Protein AF-Q1K8D7-F1 (afdb_monomer_lite)

Secondary structure (DSSP, 8-state):
--------SS----BTTB----SSTT---------TTHHHHHHHHHHHHHT-HHHHHHHS-PPPPPHHHHHHHHTS-TTSPPPHHHHHHHHTSTTB---TT--S-EEGGG----S----TTT---SPPTTTEEEE----GGGT--HHHHHIIIIIS---EEEE---HHHHHHSPPPP-TT-EEEE---GGGTS-----GGGGSSTTSHHHHHHHHHHHHHHSHHHHHHHHHHHHHHHHTTPPPPPEEEE-SSSSSHHHHHHHHHHHHTT--HHHHHHHHHHHHHHTGGGHHHHHHHHHHHTT-SSTTSTTHHHHH---HHHHHHHHHHHHHHHSSHHHHHHHTS---HHHHHHHHHHHHT-

Radius of gyration: 21.97 Å; chains: 1; bounding box: 77×44×48 Å

Sequence (361 aa):
MISININTKSHVISLLGVTLHSRQPSRIEITGDFPAATCLSTSICLLVDEYNLPNQLTKMALPTLSKADLIALSETDVTQPIPKESIFAALATPPFLYIPGTFNTRDLGLLPLSSSSSSGKGRKVGIRPGLIYRSGGFFPNGGFNDAAKTQLANQLGIKKIFDIRSVREHSHAPDPEIAGVKNYWIAAEATEKEATVNLADFLEGKGERGYVKMYMDVLRGYEEVIGALLRSLLAASEDHQKPEPILFHCTAGRDRTGVVAGLLLSLAGVSEEDVEMDWMLSRIGTELAREQLLGFAMKGAGARSVESPGFENLVSLKRECWRAFVREVKRVYGGWEGYVRGVLGLSEGEVDRIGRVLRGE

Foldseek 3Di:
DDFDWDQDPDDDDDDDPDDDDDPDRTGDDDDDDDDPVVVVLVVLVVLLVVCPVVVVLVPDPQAADDLVLLLVQLQPALVDFRDPSSLSNDCNYPQHDDFQQWFLKGFFQRQPADPDDDPVPNAFATFHGLAEMFTAAGDVSSGHDVSSLCCCCPVSVAAEEEELEAPVQCVVPPHDDRPNHYYDYDHFPLRVPQPQQALVCQQDDLSLSSLLVQLVSLLVRCLPSLLVVLVLLVVCVVVVHQRGHYYYYYNLSARSVLSSQLLLSVLLVGDPVSSLSSNSSSSSRSSSVSVVVLVVLCVSNVNPDCPRRSNSSVSDSDSSSSVSNQVVCCVPQVGSVSSCCVPNVDDPVSSNSSNCSRSVD

pLDDT: mean 81.44, std 23.65, range [26.2, 98.88]

Organism: Neurospora crassa (strain ATCC 24698 / 74-OR23-1A / CBS 708.71 / DSM 1257 / FGSC 987) (NCBI:txid367110)

Structure (mmCIF, N/CA/C/O backbone):
data_AF-Q1K8D7-F1
#
_entry.id   AF-Q1K8D7-F1
#
loop_
_atom_site.group_PDB
_atom_site.id
_atom_site.type_symbol
_atom_site.label_atom_id
_atom_site.label_alt_id
_atom_site.label_comp_id
_atom_site.label_asym_id
_atom_site.label_entity_id
_atom_site.label_seq_id
_atom_site.pdbx_PDB_ins_code
_atom_site.Cartn_x
_atom_site.Cartn_y
_atom_site.Cartn_z
_atom_site.occupancy
_atom_site.B_iso_or_equiv
_atom_site.auth_seq_id
_atom_site.auth_comp_id
_atom_site.auth_asym_id
_atom_site.auth_atom_id
_atom_site.pdbx_PDB_model_num
ATOM 1 N N . MET A 1 1 ? 39.312 -11.168 -9.818 1.00 28.59 1 MET A N 1
ATOM 2 C CA . MET A 1 1 ? 39.992 -9.869 -9.625 1.00 28.59 1 MET A CA 1
ATOM 3 C C . MET A 1 1 ? 38.931 -8.790 -9.793 1.00 28.59 1 MET A C 1
ATOM 5 O O . MET A 1 1 ? 38.444 -8.619 -10.901 1.00 28.59 1 MET A O 1
ATOM 9 N N . ILE A 1 2 ? 38.463 -8.180 -8.704 1.00 26.20 2 ILE A N 1
ATOM 10 C CA . ILE A 1 2 ? 37.458 -7.107 -8.757 1.00 26.20 2 ILE A CA 1
ATOM 11 C C . ILE A 1 2 ? 38.214 -5.804 -8.500 1.00 26.20 2 ILE A C 1
ATOM 13 O O . ILE A 1 2 ? 38.788 -5.635 -7.429 1.00 26.20 2 ILE A O 1
ATOM 17 N N . SER A 1 3 ? 38.265 -4.908 -9.485 1.00 26.88 3 SER A N 1
ATOM 18 C CA . SER A 1 3 ? 38.811 -3.561 -9.299 1.00 26.88 3 SER A CA 1
ATOM 19 C C . SER A 1 3 ? 37.668 -2.611 -8.962 1.00 26.88 3 SER A C 1
ATOM 21 O O . SER A 1 3 ? 36.806 -2.368 -9.802 1.00 26.88 3 SER A O 1
ATOM 23 N N . ILE A 1 4 ? 37.659 -2.078 -7.741 1.00 30.12 4 ILE A N 1
ATOM 24 C CA . ILE A 1 4 ? 36.707 -1.050 -7.303 1.00 30.12 4 ILE A CA 1
ATOM 25 C C . ILE A 1 4 ? 37.467 0.274 -7.222 1.00 30.12 4 ILE A C 1
ATOM 27 O O . ILE A 1 4 ? 38.519 0.354 -6.592 1.00 30.12 4 ILE A O 1
ATOM 31 N N . ASN A 1 5 ? 36.953 1.304 -7.890 1.00 26.77 5 ASN A N 1
ATOM 32 C CA . ASN A 1 5 ? 37.549 2.634 -7.907 1.00 26.77 5 ASN A CA 1
ATOM 33 C C . ASN A 1 5 ? 36.877 3.470 -6.809 1.00 26.77 5 ASN A C 1
ATOM 35 O O . ASN A 1 5 ? 35.704 3.811 -6.936 1.00 26.77 5 ASN A O 1
ATOM 39 N N . ILE A 1 6 ? 37.584 3.749 -5.713 1.00 34.38 6 ILE A N 1
ATOM 40 C CA . ILE A 1 6 ? 37.040 4.500 -4.575 1.00 34.38 6 ILE A CA 1
ATOM 41 C C . ILE A 1 6 ? 37.839 5.795 -4.430 1.00 34.38 6 ILE A C 1
ATOM 43 O O . ILE A 1 6 ? 39.048 5.768 -4.208 1.00 34.38 6 ILE A O 1
ATOM 47 N N . ASN A 1 7 ? 37.163 6.936 -4.558 1.00 28.92 7 ASN A N 1
ATOM 48 C CA . ASN A 1 7 ? 37.744 8.256 -4.336 1.00 28.92 7 ASN A CA 1
ATOM 49 C C . ASN A 1 7 ? 37.410 8.715 -2.910 1.00 28.92 7 ASN A C 1
ATOM 51 O O . ASN A 1 7 ? 36.352 9.291 -2.673 1.00 28.92 7 ASN A O 1
ATOM 55 N N . THR A 1 8 ? 38.283 8.432 -1.945 1.00 36.81 8 THR A N 1
ATOM 56 C CA . THR A 1 8 ? 38.112 8.878 -0.553 1.00 36.81 8 THR A CA 1
ATOM 57 C C . THR A 1 8 ? 39.176 9.898 -0.185 1.00 36.81 8 THR A C 1
ATOM 59 O O . THR A 1 8 ? 40.358 9.564 -0.085 1.00 36.81 8 THR A O 1
ATOM 62 N N . LYS A 1 9 ? 38.755 11.130 0.124 1.00 30.38 9 LYS A N 1
ATOM 63 C CA . LYS A 1 9 ? 39.521 11.998 1.023 1.00 30.38 9 LYS A CA 1
ATOM 64 C C . LYS A 1 9 ? 39.412 11.410 2.434 1.00 30.38 9 LYS A C 1
ATOM 66 O O . LYS A 1 9 ? 38.452 11.671 3.140 1.00 30.38 9 LYS A O 1
ATOM 71 N N . SER A 1 10 ? 40.406 10.592 2.771 1.00 34.34 10 SER A N 1
ATOM 72 C CA . SER A 1 10 ? 40.895 10.289 4.120 1.00 34.34 10 SER A CA 1
ATOM 73 C C . SER A 1 10 ? 39.873 9.816 5.161 1.00 34.34 10 SER A C 1
ATOM 75 O O . SER A 1 10 ? 39.326 10.651 5.857 1.00 34.34 10 SER A O 1
ATOM 77 N N . HIS A 1 11 ? 39.766 8.499 5.383 1.00 32.38 11 HIS A N 1
ATOM 78 C CA . HIS A 1 11 ? 39.726 7.877 6.721 1.00 32.38 11 HIS A CA 1
ATOM 79 C C . HIS A 1 11 ? 40.174 6.404 6.614 1.00 32.38 11 HIS A C 1
ATOM 81 O O . HIS A 1 11 ? 39.825 5.701 5.669 1.00 32.38 11 HIS A O 1
ATOM 87 N N . VAL A 1 12 ? 41.017 5.961 7.552 1.00 29.16 12 VAL A N 1
ATOM 88 C CA . VAL A 1 12 ? 41.569 4.597 7.641 1.00 29.16 12 VAL A CA 1
ATOM 89 C C . VAL A 1 12 ? 40.475 3.643 8.127 1.00 29.16 12 VAL A C 1
ATOM 91 O O . VAL A 1 12 ? 39.873 3.899 9.166 1.00 29.16 12 VAL A O 1
ATOM 94 N N . ILE A 1 13 ? 40.237 2.542 7.410 1.00 30.42 13 ILE A N 1
ATOM 95 C CA . ILE A 1 13 ? 39.278 1.496 7.800 1.00 30.42 13 ILE A CA 1
ATOM 96 C C . ILE A 1 13 ? 40.062 0.269 8.279 1.00 30.42 13 ILE A C 1
ATOM 98 O O . ILE A 1 13 ? 40.891 -0.264 7.544 1.00 30.42 13 ILE A O 1
ATOM 102 N N . SER A 1 14 ? 39.793 -0.179 9.506 1.00 26.64 14 SER A N 1
ATOM 103 C CA . SER A 1 14 ? 40.244 -1.474 10.027 1.00 26.64 14 SER A CA 1
ATOM 104 C C . SER A 1 14 ? 39.118 -2.492 9.842 1.00 26.64 14 SER A C 1
ATOM 106 O O . SER A 1 14 ? 38.033 -2.318 10.393 1.00 26.64 14 SER A O 1
ATOM 108 N N . LEU A 1 15 ? 39.361 -3.535 9.048 1.00 28.94 15 LEU A N 1
ATOM 109 C CA . LEU A 1 15 ? 38.444 -4.652 8.808 1.00 28.94 15 LEU A CA 1
ATOM 110 C C . LEU A 1 15 ? 39.132 -5.941 9.266 1.00 28.94 15 LEU A C 1
ATOM 112 O O . LEU A 1 15 ? 40.222 -6.247 8.791 1.00 28.94 15 LEU A O 1
ATOM 116 N N . LEU A 1 16 ? 38.489 -6.667 10.191 1.00 32.72 16 LEU A N 1
ATOM 117 C CA . LEU A 1 16 ? 38.676 -8.103 10.476 1.00 32.72 16 LEU A CA 1
ATOM 118 C C . LEU A 1 16 ? 40.066 -8.672 10.113 1.00 32.72 16 LEU A C 1
ATOM 120 O O . LEU A 1 16 ? 40.208 -9.489 9.209 1.00 32.72 16 LEU A O 1
ATOM 124 N N . GLY A 1 17 ? 41.102 -8.235 10.835 1.00 30.97 17 GLY A N 1
ATOM 125 C CA . GLY A 1 17 ? 42.427 -8.864 10.808 1.00 30.97 17 GLY A CA 1
ATOM 126 C C . GLY A 1 17 ? 43.308 -8.597 9.581 1.00 30.97 17 GLY A C 1
ATOM 127 O O . GLY A 1 17 ? 44.364 -9.219 9.483 1.00 30.97 17 GLY A O 1
ATOM 128 N N . VAL A 1 18 ? 42.948 -7.681 8.674 1.00 30.14 18 VAL A N 1
ATOM 129 C CA . VAL A 1 18 ? 43.805 -7.315 7.530 1.00 30.14 18 VAL A CA 1
ATOM 130 C C . VAL A 1 18 ? 44.287 -5.869 7.650 1.00 30.14 18 VAL A C 1
ATOM 132 O O . VAL A 1 18 ? 43.512 -4.920 7.551 1.00 30.14 18 VAL A O 1
ATOM 135 N N . THR A 1 19 ? 45.599 -5.694 7.833 1.00 30.97 19 THR A N 1
ATOM 136 C CA . THR A 1 19 ? 46.254 -4.379 7.897 1.00 30.97 19 THR A CA 1
ATOM 137 C C . THR A 1 19 ? 46.652 -3.914 6.495 1.00 30.97 19 THR A C 1
ATOM 139 O O . THR A 1 19 ? 47.648 -4.375 5.935 1.00 30.97 19 THR A O 1
ATOM 142 N N . LEU A 1 20 ? 45.903 -2.971 5.921 1.00 34.72 20 LEU A N 1
ATOM 143 C CA . LEU A 1 20 ? 46.230 -2.366 4.626 1.00 34.72 20 LEU A CA 1
ATOM 144 C C . LEU A 1 20 ? 47.253 -1.231 4.791 1.00 34.72 20 LEU A C 1
ATOM 146 O O . LEU A 1 20 ? 47.026 -0.281 5.537 1.00 34.72 20 LEU A O 1
ATOM 150 N N . HIS A 1 21 ? 48.367 -1.306 4.059 1.00 32.66 21 HIS A N 1
ATOM 151 C CA . HIS A 1 21 ? 49.348 -0.222 3.952 1.00 32.66 21 HIS A CA 1
ATOM 152 C C . HIS A 1 21 ? 49.178 0.486 2.603 1.00 32.66 21 HIS A C 1
ATOM 154 O O . HIS A 1 21 ? 49.408 -0.110 1.553 1.00 32.66 21 HIS A O 1
ATOM 160 N N . SER A 1 22 ? 48.796 1.764 2.620 1.00 35.88 22 SER A N 1
ATOM 161 C CA . SER A 1 22 ? 48.751 2.602 1.415 1.00 35.88 22 SER A CA 1
ATOM 162 C C . SER A 1 22 ? 50.105 3.274 1.180 1.00 35.88 22 SER A C 1
ATOM 164 O O . SER A 1 22 ? 50.676 3.853 2.104 1.00 35.88 22 SER A O 1
ATOM 166 N N . ARG A 1 23 ? 50.619 3.223 -0.059 1.00 34.56 23 ARG A N 1
ATOM 167 C CA . ARG A 1 23 ? 51.776 4.030 -0.489 1.00 34.56 23 ARG A CA 1
ATOM 168 C C . ARG A 1 23 ? 51.433 5.173 -1.448 1.00 34.56 23 ARG A C 1
ATOM 170 O O . ARG A 1 23 ? 52.318 5.989 -1.669 1.00 34.56 23 ARG A O 1
ATOM 177 N N . GLN A 1 24 ? 50.202 5.296 -1.962 1.00 34.50 24 GLN A N 1
ATOM 178 C CA . GLN A 1 24 ? 49.751 6.461 -2.748 1.00 34.50 24 GLN A CA 1
ATOM 179 C C . GLN A 1 24 ? 48.214 6.650 -2.712 1.00 34.50 24 GLN A C 1
ATOM 181 O O . GLN A 1 24 ? 47.490 5.672 -2.526 1.00 34.50 24 GLN A O 1
ATOM 186 N N . PRO A 1 25 ? 47.685 7.880 -2.904 1.00 35.78 25 PRO A N 1
ATOM 187 C CA . PRO A 1 25 ? 46.320 8.254 -2.500 1.00 35.78 25 PRO A CA 1
ATOM 188 C C . PRO A 1 25 ? 45.167 7.809 -3.417 1.00 35.78 25 PRO A C 1
ATOM 190 O O . PRO A 1 25 ? 44.044 8.249 -3.195 1.00 35.78 25 PRO A O 1
ATOM 193 N N . SER A 1 26 ? 45.394 7.004 -4.458 1.00 36.88 26 SER A N 1
ATOM 194 C CA . SER A 1 26 ? 44.386 6.824 -5.522 1.00 36.88 26 SER A CA 1
ATOM 195 C C . SER A 1 26 ? 44.154 5.390 -5.999 1.00 36.88 26 SER A C 1
ATOM 197 O O . SER A 1 26 ? 43.380 5.192 -6.934 1.00 36.88 26 SER A O 1
ATOM 199 N N . ARG A 1 27 ? 44.775 4.370 -5.388 1.00 33.28 27 ARG A N 1
ATOM 200 C CA . ARG A 1 27 ? 44.537 2.976 -5.797 1.00 33.28 27 ARG A CA 1
ATOM 201 C C . ARG A 1 27 ? 44.786 1.991 -4.658 1.00 33.28 27 ARG A C 1
ATOM 203 O O . ARG A 1 27 ? 45.895 1.924 -4.137 1.00 33.28 27 ARG A O 1
ATOM 210 N N . ILE A 1 28 ? 43.764 1.216 -4.296 1.00 38.06 28 ILE A N 1
ATOM 211 C CA . ILE A 1 28 ? 43.881 0.072 -3.383 1.00 38.06 28 ILE A CA 1
ATOM 212 C C . ILE A 1 28 ? 43.496 -1.176 -4.179 1.00 38.06 28 ILE A C 1
ATOM 214 O O . ILE A 1 28 ? 42.371 -1.286 -4.659 1.00 38.06 28 ILE A O 1
ATOM 218 N N . GLU A 1 29 ? 44.438 -2.102 -4.341 1.00 32.59 29 GLU A N 1
ATOM 219 C CA . GLU A 1 29 ? 44.175 -3.426 -4.905 1.00 32.59 29 GLU A CA 1
ATOM 220 C C . GLU A 1 29 ? 43.949 -4.412 -3.758 1.00 32.59 29 GLU A C 1
ATOM 222 O O . GLU A 1 29 ? 44.809 -4.573 -2.892 1.00 32.59 29 GLU A O 1
ATOM 227 N N . ILE A 1 30 ? 42.785 -5.065 -3.739 1.00 36.78 30 ILE A N 1
ATOM 228 C CA . ILE A 1 30 ? 42.469 -6.119 -2.771 1.00 36.78 30 ILE A CA 1
ATOM 229 C C . ILE A 1 30 ? 42.511 -7.452 -3.516 1.00 36.78 30 ILE A C 1
ATOM 231 O O . ILE A 1 30 ? 41.761 -7.667 -4.469 1.00 36.78 30 ILE A O 1
ATOM 235 N N . THR A 1 31 ? 43.402 -8.347 -3.089 1.00 30.20 31 THR A N 1
ATOM 236 C CA . THR A 1 31 ? 43.508 -9.717 -3.606 1.00 30.20 31 THR A CA 1
ATOM 237 C C . THR A 1 31 ? 43.158 -10.703 -2.492 1.00 30.20 31 THR A C 1
ATOM 239 O O . THR A 1 31 ? 43.680 -10.609 -1.385 1.00 30.20 31 THR A O 1
ATOM 242 N N . GLY A 1 32 ? 42.223 -11.613 -2.770 1.00 33.75 32 GLY A N 1
ATOM 243 C CA . GLY A 1 32 ? 41.761 -12.649 -1.845 1.00 33.75 32 GLY A CA 1
ATOM 244 C C . GLY A 1 32 ? 40.544 -13.392 -2.403 1.00 33.75 32 GLY A C 1
ATOM 245 O O . GLY A 1 32 ? 39.749 -12.802 -3.138 1.00 33.75 32 GLY A O 1
ATOM 246 N N . ASP A 1 33 ? 40.420 -14.681 -2.082 1.00 29.27 33 ASP A N 1
ATOM 247 C CA . ASP A 1 33 ? 39.252 -15.495 -2.429 1.00 29.27 33 ASP A CA 1
ATOM 248 C C . ASP A 1 33 ? 38.089 -15.157 -1.488 1.00 29.27 33 ASP A C 1
ATOM 250 O O . ASP A 1 33 ? 38.159 -15.386 -0.280 1.00 29.27 33 ASP A O 1
ATOM 254 N N . PHE A 1 34 ? 37.008 -14.601 -2.041 1.00 39.62 34 PHE A N 1
ATOM 255 C CA . PHE A 1 34 ? 35.797 -14.258 -1.294 1.00 39.62 34 PHE A CA 1
ATOM 256 C C . PHE A 1 34 ? 34.659 -15.231 -1.641 1.00 39.62 34 PHE A C 1
ATOM 258 O O . PHE A 1 34 ? 34.349 -15.404 -2.822 1.00 39.62 34 PHE A O 1
ATOM 265 N N . PRO A 1 35 ? 33.968 -15.821 -0.649 1.00 31.39 35 PRO A N 1
ATOM 266 C CA . PRO A 1 35 ? 32.684 -16.474 -0.880 1.00 31.39 35 PRO A CA 1
ATOM 267 C C . PRO A 1 35 ? 31.675 -15.457 -1.439 1.00 31.39 35 PRO A C 1
ATOM 269 O O . PRO A 1 35 ? 31.553 -14.348 -0.922 1.00 31.39 35 PRO A O 1
ATOM 272 N N . ALA A 1 36 ? 30.911 -15.824 -2.471 1.00 32.81 36 ALA A N 1
ATOM 273 C CA . ALA A 1 36 ? 29.983 -14.921 -3.172 1.00 32.81 36 ALA A CA 1
ATOM 274 C C . ALA A 1 36 ? 28.919 -14.245 -2.270 1.00 32.81 36 ALA A C 1
ATOM 276 O O . ALA A 1 36 ? 28.347 -13.225 -2.649 1.00 32.81 36 ALA A O 1
ATOM 277 N N . ALA A 1 37 ? 28.674 -14.774 -1.066 1.00 27.78 37 ALA A N 1
ATOM 278 C CA . ALA A 1 37 ? 27.721 -14.230 -0.099 1.00 27.78 37 ALA A CA 1
ATOM 279 C C . ALA A 1 37 ? 28.218 -12.963 0.630 1.00 27.78 37 ALA A C 1
ATOM 281 O O . ALA A 1 37 ? 27.404 -12.148 1.057 1.00 27.78 37 ALA A O 1
ATOM 282 N N . THR A 1 38 ? 29.532 -12.755 0.750 1.00 29.27 38 THR A N 1
ATOM 283 C CA . THR A 1 38 ? 30.105 -11.644 1.535 1.00 29.27 38 THR A CA 1
ATOM 284 C C . THR A 1 38 ? 30.224 -10.341 0.744 1.00 29.27 38 THR A C 1
ATOM 286 O O . THR A 1 38 ? 30.362 -9.273 1.331 1.00 29.27 38 THR A O 1
ATOM 289 N N . CYS A 1 39 ? 30.147 -10.389 -0.590 1.00 28.75 39 CYS A N 1
ATOM 290 C CA . CYS A 1 39 ? 30.296 -9.192 -1.425 1.00 28.75 39 CYS A CA 1
ATOM 291 C C . CYS A 1 39 ? 29.029 -8.312 -1.447 1.00 28.75 39 CYS A C 1
ATOM 293 O O . CYS A 1 39 ? 29.126 -7.112 -1.684 1.00 28.75 39 CYS A O 1
ATOM 295 N N . LEU A 1 40 ? 27.853 -8.882 -1.151 1.00 29.52 40 LEU A N 1
ATOM 296 C CA . LEU A 1 40 ? 26.581 -8.150 -1.070 1.00 29.52 40 LEU A CA 1
ATOM 297 C C . LEU A 1 40 ? 26.382 -7.431 0.273 1.00 29.52 40 LEU A C 1
ATOM 299 O O . LEU A 1 40 ? 25.759 -6.375 0.298 1.00 29.52 40 LEU A O 1
ATOM 303 N N . SER A 1 41 ? 26.922 -7.949 1.384 1.00 29.34 41 SER A N 1
ATOM 304 C CA . SER A 1 41 ? 26.765 -7.313 2.703 1.00 29.34 41 SER A CA 1
ATOM 305 C C . SER A 1 41 ? 27.574 -6.022 2.844 1.00 29.34 41 SER A C 1
ATOM 307 O O . SER A 1 41 ? 27.152 -5.097 3.532 1.00 29.34 41 SER A O 1
ATOM 309 N N . THR A 1 42 ? 28.724 -5.925 2.177 1.00 28.22 42 THR A N 1
ATOM 310 C CA . THR A 1 42 ? 29.648 -4.790 2.342 1.00 28.22 42 THR A CA 1
ATOM 311 C C . THR A 1 42 ? 29.180 -3.541 1.589 1.00 28.22 42 THR A C 1
ATOM 313 O O . THR A 1 42 ? 29.356 -2.429 2.082 1.00 28.22 42 THR A O 1
ATOM 316 N N . SER A 1 43 ? 28.498 -3.702 0.448 1.00 30.23 43 SER A N 1
ATOM 317 C CA . SER A 1 43 ? 27.828 -2.591 -0.250 1.00 30.23 43 SER A CA 1
ATOM 318 C C . SER A 1 43 ? 26.639 -2.034 0.541 1.00 30.23 43 SER A C 1
ATOM 320 O O . SER A 1 43 ? 26.309 -0.859 0.410 1.00 30.23 43 SER A O 1
ATOM 322 N N . ILE A 1 44 ? 26.026 -2.853 1.402 1.00 33.31 44 ILE A N 1
ATOM 323 C CA . ILE A 1 44 ? 24.903 -2.446 2.248 1.00 33.31 44 ILE A CA 1
ATOM 324 C C . ILE A 1 44 ? 25.371 -1.569 3.417 1.00 33.31 44 ILE A C 1
ATOM 326 O O . ILE A 1 44 ? 24.741 -0.552 3.692 1.00 33.31 44 ILE A O 1
ATOM 330 N N . CYS A 1 45 ? 26.504 -1.883 4.056 1.00 30.72 45 CYS A N 1
ATOM 331 C CA . CYS A 1 45 ? 27.050 -1.027 5.118 1.00 30.72 45 CYS A CA 1
ATOM 332 C C . CYS A 1 45 ? 27.373 0.394 4.626 1.00 30.72 45 CYS A C 1
ATOM 334 O O . CYS A 1 45 ? 27.133 1.353 5.353 1.00 30.72 45 CYS A O 1
ATOM 336 N N . LEU A 1 46 ? 27.838 0.549 3.382 1.00 30.55 46 LEU A N 1
ATOM 337 C CA . LEU A 1 46 ? 28.142 1.867 2.813 1.00 30.55 46 LEU A CA 1
ATOM 338 C C . LEU A 1 46 ? 26.883 2.680 2.474 1.00 30.55 46 LEU A C 1
ATOM 340 O O . LEU A 1 46 ? 26.899 3.899 2.620 1.00 30.55 46 LEU A O 1
ATOM 344 N N . LEU A 1 47 ? 25.780 2.028 2.090 1.00 37.56 47 LEU A N 1
ATOM 345 C CA . LEU A 1 47 ? 24.497 2.706 1.877 1.00 37.56 47 LEU A CA 1
ATOM 346 C C . LEU A 1 47 ? 23.846 3.123 3.205 1.00 37.56 47 LEU A C 1
ATOM 348 O O . LEU A 1 47 ? 23.238 4.179 3.272 1.00 37.56 47 LEU A O 1
ATOM 352 N N . VAL A 1 48 ? 23.990 2.368 4.294 1.00 40.84 48 VAL A N 1
ATOM 353 C CA . VAL A 1 48 ? 23.412 2.785 5.587 1.00 40.84 48 VAL A CA 1
ATOM 354 C C . VAL A 1 48 ? 24.210 3.938 6.226 1.00 40.84 48 VAL A C 1
ATOM 356 O O . VAL A 1 48 ? 23.606 4.812 6.847 1.00 40.84 48 VAL A O 1
ATOM 359 N N . ASP A 1 49 ? 25.528 4.021 5.997 1.00 39.50 49 ASP A N 1
ATOM 360 C CA . ASP A 1 49 ? 26.347 5.166 6.438 1.00 39.50 49 ASP A CA 1
ATOM 361 C C . ASP A 1 49 ? 26.193 6.415 5.541 1.00 39.50 49 ASP A C 1
ATOM 363 O O . ASP A 1 49 ? 26.172 7.536 6.058 1.00 39.50 49 ASP A O 1
ATOM 367 N N . GLU A 1 50 ? 26.014 6.269 4.216 1.00 43.53 50 GLU A N 1
ATOM 368 C CA . GLU A 1 50 ? 25.657 7.404 3.338 1.00 43.53 50 GLU A CA 1
ATOM 369 C C . GLU A 1 50 ? 24.254 7.956 3.645 1.00 43.53 50 GLU A C 1
ATOM 371 O O . GLU A 1 50 ? 24.014 9.159 3.516 1.00 43.53 50 GLU A O 1
ATOM 376 N N . TYR A 1 51 ? 23.330 7.100 4.087 1.00 48.06 51 TYR A N 1
ATOM 377 C CA . TYR A 1 51 ? 21.963 7.460 4.457 1.00 48.06 51 TYR A CA 1
ATOM 378 C C . TYR A 1 51 ? 21.822 7.585 5.977 1.00 48.06 51 TYR A C 1
ATOM 380 O O . TYR A 1 51 ? 20.918 7.012 6.589 1.00 48.06 51 TYR A O 1
ATOM 388 N N . ASN A 1 52 ? 22.660 8.427 6.590 1.00 47.50 52 ASN A N 1
ATOM 389 C CA . ASN A 1 52 ? 22.482 8.937 7.955 1.00 47.50 52 ASN A CA 1
ATOM 390 C C . ASN A 1 52 ? 21.266 9.893 8.031 1.00 47.50 52 ASN A C 1
ATOM 392 O O . ASN A 1 52 ? 21.343 11.041 8.478 1.00 47.50 52 ASN A O 1
ATOM 396 N N . LEU A 1 53 ? 20.126 9.419 7.528 1.00 50.09 53 LEU A N 1
ATOM 397 C CA . LEU A 1 53 ? 18.881 10.132 7.328 1.00 50.09 53 LEU A CA 1
ATOM 398 C C . LEU A 1 53 ? 18.305 10.710 8.622 1.00 50.09 53 LEU A C 1
ATOM 400 O O . LEU A 1 53 ? 17.830 11.840 8.566 1.00 50.09 53 LEU A O 1
ATOM 404 N N . PRO A 1 54 ? 18.410 10.052 9.799 1.00 45.97 54 PRO A N 1
ATOM 405 C CA . PRO A 1 54 ? 18.005 10.678 11.053 1.00 45.97 54 PRO A CA 1
ATOM 406 C C . PRO A 1 54 ? 18.764 11.983 11.330 1.00 45.97 54 PRO A C 1
ATOM 408 O O . PRO A 1 54 ? 18.151 12.950 11.772 1.00 45.97 54 PRO A O 1
ATOM 411 N N . ASN A 1 55 ? 20.069 12.046 11.026 1.00 40.59 55 ASN A N 1
ATOM 412 C CA . ASN A 1 55 ? 20.888 13.253 11.192 1.00 40.59 55 ASN A CA 1
ATOM 413 C C . ASN A 1 55 ? 20.675 14.283 10.070 1.00 40.59 55 ASN A C 1
ATOM 415 O O . ASN A 1 55 ? 20.793 15.476 10.326 1.00 40.59 55 ASN A O 1
ATOM 419 N N . GLN A 1 56 ? 20.380 13.853 8.840 1.00 44.91 56 GLN A N 1
ATOM 420 C CA . GLN A 1 56 ? 20.110 14.753 7.707 1.00 44.91 56 GLN A CA 1
ATOM 421 C C . GLN A 1 56 ? 18.716 15.399 7.819 1.00 44.91 56 GLN A C 1
ATOM 423 O O . GLN A 1 56 ? 18.601 16.613 7.679 1.00 44.91 56 GLN A O 1
ATOM 428 N N . LEU A 1 57 ? 17.683 14.624 8.179 1.00 46.97 57 LEU A N 1
ATOM 429 C CA . LEU A 1 57 ? 16.310 15.105 8.406 1.00 46.97 57 LEU A CA 1
ATOM 430 C C . LEU A 1 57 ? 16.209 16.070 9.597 1.00 46.97 57 LEU A C 1
ATOM 432 O O . LEU A 1 57 ? 15.349 16.941 9.597 1.00 46.97 57 LEU A O 1
ATOM 436 N N . THR A 1 58 ? 17.072 15.936 10.611 1.00 43.31 58 THR A N 1
ATOM 437 C CA . THR A 1 58 ? 17.101 16.865 11.759 1.00 43.31 58 THR A CA 1
ATOM 438 C C . THR A 1 58 ? 17.997 18.085 11.544 1.00 43.31 58 THR A C 1
ATOM 440 O O . THR A 1 58 ? 17.769 19.107 12.187 1.00 43.31 58 THR A O 1
ATOM 443 N N . LYS A 1 59 ? 19.008 18.017 10.663 1.00 40.16 59 LYS A N 1
ATOM 444 C CA . LYS A 1 59 ? 19.937 19.138 10.404 1.00 40.16 59 LYS A CA 1
ATOM 445 C C . LYS A 1 59 ? 19.549 20.012 9.216 1.00 40.16 59 LYS A C 1
ATOM 447 O O . LYS A 1 59 ? 19.933 21.178 9.187 1.00 40.16 59 LYS A O 1
ATOM 452 N N . MET A 1 60 ? 18.812 19.481 8.246 1.00 48.69 60 MET A N 1
ATOM 453 C CA . MET A 1 60 ? 18.302 20.253 7.120 1.00 48.69 60 MET A CA 1
ATOM 454 C C . MET A 1 60 ? 16.846 20.612 7.405 1.00 48.69 60 MET A C 1
ATOM 456 O O . MET A 1 60 ? 16.012 19.727 7.568 1.00 48.69 60 MET A O 1
ATOM 460 N N . ALA A 1 61 ? 16.525 21.906 7.442 1.00 57.25 61 ALA A N 1
ATOM 461 C CA . ALA A 1 61 ? 15.148 22.376 7.323 1.00 57.25 61 ALA A CA 1
ATOM 462 C C . ALA A 1 61 ? 14.658 22.061 5.898 1.00 57.25 61 ALA A C 1
ATOM 464 O O . ALA A 1 61 ? 14.640 22.930 5.028 1.00 57.25 61 ALA A O 1
ATOM 465 N N . LEU A 1 62 ? 14.385 20.783 5.626 1.00 67.25 62 LEU A N 1
ATOM 466 C CA . LEU A 1 62 ? 13.904 20.340 4.328 1.00 67.25 62 LEU A CA 1
ATOM 467 C C . LEU A 1 62 ? 12.501 20.916 4.123 1.00 67.25 62 LEU A C 1
ATOM 469 O O . LEU A 1 62 ? 11.673 20.835 5.035 1.00 67.25 62 LEU A O 1
ATOM 473 N N . PRO A 1 63 ? 12.231 21.526 2.960 1.00 76.25 63 PRO A N 1
ATOM 474 C CA . PRO A 1 63 ? 10.917 22.074 2.685 1.00 76.25 63 PRO A CA 1
ATOM 475 C C . PRO A 1 63 ? 9.891 20.940 2.660 1.00 76.25 63 PRO A C 1
ATOM 477 O O . PRO A 1 63 ? 10.134 19.883 2.074 1.00 76.25 63 PRO A O 1
ATOM 480 N N . THR A 1 64 ? 8.733 21.170 3.275 1.00 82.00 64 THR A N 1
ATOM 481 C CA . THR A 1 64 ? 7.572 20.309 3.066 1.00 82.00 64 THR A CA 1
ATOM 482 C C . THR A 1 64 ? 7.053 20.519 1.647 1.00 82.00 64 THR A C 1
ATOM 484 O O . THR A 1 64 ? 6.943 21.650 1.172 1.00 82.00 64 THR A O 1
ATOM 487 N N . LEU A 1 65 ? 6.752 19.426 0.952 1.00 91.31 65 LEU A N 1
ATOM 488 C CA . LEU A 1 65 ? 6.239 19.471 -0.413 1.00 91.31 65 LEU A CA 1
ATOM 489 C C . LEU A 1 65 ? 4.729 19.726 -0.416 1.00 91.31 65 LEU A C 1
ATOM 491 O O . LEU A 1 65 ? 3.994 19.238 0.445 1.00 91.31 65 LEU A O 1
ATOM 495 N N . SER A 1 66 ? 4.240 20.481 -1.400 1.00 93.38 66 SER A N 1
ATOM 496 C CA . SER A 1 66 ? 2.798 20.596 -1.619 1.00 93.38 66 SER A CA 1
ATOM 497 C C . SER A 1 66 ? 2.231 19.309 -2.237 1.00 93.38 66 SER A C 1
ATOM 499 O O . SER A 1 66 ? 2.963 18.477 -2.778 1.00 93.38 66 SER A O 1
ATOM 501 N N . LYS A 1 67 ? 0.898 19.157 -2.231 1.00 93.44 67 LYS A N 1
ATOM 502 C CA . LYS A 1 67 ? 0.214 18.082 -2.976 1.00 93.44 67 LYS A CA 1
ATOM 503 C C . LYS A 1 67 ? 0.639 18.056 -4.450 1.00 93.44 67 LYS A C 1
ATOM 505 O O . LYS A 1 67 ? 0.876 16.984 -4.998 1.00 93.44 67 LYS A O 1
ATOM 510 N N . ALA A 1 68 ? 0.732 19.229 -5.080 1.00 94.81 68 ALA A N 1
ATOM 511 C CA . ALA A 1 68 ? 1.110 19.353 -6.484 1.00 94.81 68 ALA A CA 1
ATOM 512 C C . ALA A 1 68 ? 2.560 18.908 -6.721 1.00 94.81 68 ALA A C 1
ATOM 514 O O . ALA A 1 68 ? 2.820 18.191 -7.684 1.00 94.81 68 ALA A O 1
ATOM 515 N N . ASP A 1 69 ? 3.475 19.250 -5.810 1.00 95.81 69 ASP A N 1
ATOM 516 C CA . ASP A 1 69 ? 4.878 18.830 -5.896 1.00 95.81 69 ASP A CA 1
ATOM 517 C C . ASP A 1 69 ? 5.023 17.314 -5.726 1.00 95.81 69 ASP A C 1
ATOM 519 O O . ASP A 1 69 ? 5.764 16.678 -6.471 1.00 95.81 69 ASP A O 1
ATOM 523 N N . LEU A 1 70 ? 4.279 16.710 -4.789 1.00 95.75 70 LEU A N 1
ATOM 524 C CA . LEU A 1 70 ? 4.241 15.253 -4.624 1.00 95.75 70 LEU A CA 1
ATOM 525 C C . LEU A 1 70 ? 3.704 14.554 -5.879 1.00 95.75 70 LEU A C 1
ATOM 527 O O . LEU A 1 70 ? 4.260 13.540 -6.301 1.00 95.75 70 LEU A O 1
ATOM 531 N N . ILE A 1 71 ? 2.650 15.099 -6.493 1.00 95.50 71 ILE A N 1
ATOM 532 C CA . ILE A 1 71 ? 2.102 14.579 -7.750 1.00 95.50 71 ILE A CA 1
ATOM 533 C C . ILE A 1 71 ? 3.153 14.658 -8.860 1.00 95.50 71 ILE A C 1
ATOM 535 O O . ILE A 1 71 ? 3.461 13.628 -9.458 1.00 95.50 71 ILE A O 1
ATOM 539 N N . ALA A 1 72 ? 3.746 15.831 -9.084 1.00 96.50 72 ALA A N 1
ATOM 540 C CA . ALA A 1 72 ? 4.754 16.028 -10.121 1.00 96.50 72 ALA A CA 1
ATOM 541 C C . ALA A 1 72 ? 5.961 15.097 -9.924 1.00 96.50 72 ALA A C 1
ATOM 543 O O . ALA A 1 72 ? 6.423 14.457 -10.866 1.00 96.50 72 ALA A O 1
ATOM 544 N N . LEU A 1 73 ? 6.431 14.948 -8.682 1.00 96.56 73 LEU A N 1
ATOM 545 C CA . LEU A 1 73 ? 7.537 14.053 -8.360 1.00 96.56 73 LEU A CA 1
ATOM 546 C C . LEU A 1 73 ? 7.183 12.581 -8.618 1.00 96.56 73 LEU A C 1
ATOM 548 O O . LEU A 1 73 ? 8.013 11.827 -9.129 1.00 96.56 73 LEU A O 1
ATOM 552 N N . SER A 1 74 ? 5.947 12.173 -8.311 1.00 96.56 74 SER A N 1
ATOM 553 C CA . SER A 1 74 ? 5.454 10.811 -8.559 1.00 96.56 74 SER A CA 1
ATOM 554 C C . SER A 1 74 ? 5.300 10.458 -10.042 1.00 96.56 74 SER A C 1
ATOM 556 O O . SER A 1 74 ? 5.199 9.281 -10.376 1.00 96.56 74 SER A O 1
ATOM 558 N N . GLU A 1 75 ? 5.313 11.454 -10.926 1.00 95.69 75 GLU A N 1
ATOM 559 C CA . GLU A 1 75 ? 5.238 11.284 -12.381 1.00 95.69 75 GLU A CA 1
ATOM 560 C C . GLU A 1 75 ? 6.624 11.201 -13.039 1.00 95.69 75 GLU A C 1
ATOM 562 O O . GLU A 1 75 ? 6.721 11.023 -14.252 1.00 95.69 75 GLU A O 1
ATOM 567 N N . THR A 1 76 ? 7.702 11.268 -12.245 1.00 95.88 76 THR A N 1
ATOM 568 C CA . THR A 1 76 ? 9.064 11.033 -12.736 1.00 95.88 76 THR A CA 1
ATOM 569 C C . THR A 1 76 ? 9.162 9.653 -13.373 1.00 95.88 76 THR A C 1
ATOM 571 O O . THR A 1 76 ? 8.855 8.636 -12.737 1.00 95.88 76 THR A O 1
ATOM 574 N N . ASP A 1 77 ? 9.648 9.625 -14.613 1.00 92.88 77 ASP A N 1
ATOM 575 C CA . ASP A 1 77 ? 9.816 8.396 -15.375 1.00 92.88 77 ASP A CA 1
ATOM 576 C C . ASP A 1 77 ? 10.607 7.351 -14.575 1.00 92.88 77 ASP A C 1
ATOM 578 O O . ASP A 1 77 ? 11.554 7.660 -13.840 1.00 92.88 77 ASP A O 1
ATOM 582 N N . VAL A 1 78 ? 10.195 6.088 -14.670 1.00 90.44 78 VAL A N 1
ATOM 583 C CA . VAL A 1 78 ? 10.843 5.022 -13.915 1.00 90.44 78 VAL A CA 1
ATOM 584 C C . VAL A 1 78 ? 12.271 4.791 -14.380 1.00 90.44 78 VAL A C 1
ATOM 586 O O . VAL A 1 78 ? 13.042 4.300 -13.575 1.00 90.44 78 VAL A O 1
ATOM 589 N N . THR A 1 79 ? 12.675 5.135 -15.604 1.00 89.50 79 THR A N 1
ATOM 590 C CA . THR A 1 79 ? 14.061 4.979 -16.068 1.00 89.50 79 THR A CA 1
ATOM 591 C C . THR A 1 79 ? 14.992 6.029 -15.467 1.00 89.50 79 THR A C 1
ATOM 593 O O . THR A 1 79 ? 16.203 5.818 -15.445 1.00 89.50 79 THR A O 1
ATOM 596 N N . GLN A 1 80 ? 14.448 7.132 -14.948 1.00 92.50 80 GLN A N 1
ATOM 597 C CA . GLN A 1 80 ? 15.214 8.219 -14.347 1.00 92.50 80 GLN A CA 1
ATOM 598 C C . GLN A 1 80 ? 15.174 8.121 -12.818 1.00 92.50 80 GLN A C 1
ATOM 600 O O . GLN A 1 80 ? 14.087 8.100 -12.239 1.00 92.50 80 GLN A O 1
ATOM 605 N N . PRO A 1 81 ? 16.329 8.063 -12.132 1.00 93.38 81 PRO A N 1
ATOM 606 C CA . PRO A 1 81 ? 16.362 8.185 -10.683 1.00 93.38 81 PRO A CA 1
ATOM 607 C C . PRO A 1 81 ? 15.798 9.537 -10.230 1.00 93.38 81 PRO A C 1
ATOM 609 O O . PRO A 1 81 ? 16.132 10.575 -10.803 1.00 93.38 81 PRO A O 1
ATOM 612 N N . ILE A 1 82 ? 14.983 9.543 -9.178 1.00 94.38 82 ILE A N 1
ATOM 613 C CA . ILE A 1 82 ? 14.567 10.785 -8.523 1.00 94.38 82 ILE A CA 1
ATOM 614 C C . ILE A 1 82 ? 15.772 11.346 -7.743 1.00 94.38 82 ILE A C 1
ATOM 616 O O . ILE A 1 82 ? 16.430 10.585 -7.026 1.00 94.38 82 ILE A O 1
ATOM 620 N N . PRO A 1 83 ? 16.077 12.656 -7.835 1.00 92.38 83 PRO A N 1
ATOM 621 C CA . PRO A 1 83 ? 17.147 13.269 -7.048 1.00 92.38 83 PRO A CA 1
ATOM 622 C C . PRO A 1 83 ? 16.982 13.026 -5.540 1.00 92.38 83 PRO A C 1
ATOM 624 O O . PRO A 1 83 ? 15.872 13.108 -5.005 1.00 92.38 83 PRO A O 1
ATOM 627 N N . LYS A 1 84 ? 18.093 12.752 -4.839 1.00 87.12 84 LYS A N 1
ATOM 628 C CA . LYS A 1 84 ? 18.091 12.379 -3.410 1.00 87.12 84 LYS A CA 1
ATOM 629 C C . LYS A 1 84 ? 17.414 13.447 -2.543 1.00 87.12 84 LYS A C 1
ATOM 631 O O . LYS A 1 84 ? 16.629 13.115 -1.659 1.00 87.12 84 LYS A O 1
ATOM 636 N N . GLU A 1 85 ? 17.663 14.720 -2.827 1.00 88.38 85 GLU A N 1
ATOM 637 C CA . GLU A 1 85 ? 17.104 15.859 -2.094 1.00 88.38 85 GLU A CA 1
ATOM 638 C C . GLU A 1 85 ? 15.575 15.904 -2.211 1.00 88.38 85 GLU A C 1
ATOM 640 O O . GLU A 1 85 ? 14.880 16.135 -1.221 1.00 88.38 85 GLU A O 1
ATOM 645 N N . SER A 1 86 ? 15.043 15.617 -3.404 1.00 92.25 86 SER A N 1
ATOM 646 C CA . SER A 1 86 ? 13.601 15.550 -3.652 1.00 92.25 86 SER A CA 1
ATOM 647 C C . SER A 1 86 ? 12.958 14.365 -2.934 1.00 92.25 86 SER A C 1
ATOM 649 O O . SER A 1 86 ? 11.875 14.514 -2.370 1.00 92.25 86 SER A O 1
ATOM 651 N N . ILE A 1 87 ? 13.631 13.207 -2.894 1.00 90.31 87 ILE A N 1
ATOM 652 C CA . ILE A 1 87 ? 13.172 12.048 -2.112 1.00 90.31 87 ILE A CA 1
ATOM 653 C C . ILE A 1 87 ? 13.107 12.417 -0.629 1.00 90.31 87 ILE A C 1
ATOM 655 O O . ILE A 1 87 ? 12.098 12.161 0.017 1.00 90.31 87 ILE A O 1
ATOM 659 N N . PHE A 1 88 ? 14.149 13.038 -0.075 1.00 88.88 88 PHE A N 1
ATOM 660 C CA . PHE A 1 88 ? 14.183 13.376 1.349 1.00 88.88 88 PHE A CA 1
ATOM 661 C C . PHE A 1 88 ? 13.130 14.418 1.730 1.00 88.88 88 PHE A C 1
ATOM 663 O O . PHE A 1 88 ? 12.463 14.245 2.749 1.00 88.88 88 PHE A O 1
ATOM 670 N N . ALA A 1 89 ? 12.913 15.437 0.894 1.00 90.31 89 ALA A N 1
ATOM 671 C CA . ALA A 1 89 ? 11.816 16.385 1.080 1.00 90.31 89 ALA A CA 1
ATOM 672 C C . ALA A 1 89 ? 10.446 15.681 1.048 1.00 90.31 89 ALA A C 1
ATOM 674 O O . ALA A 1 89 ? 9.604 15.913 1.917 1.00 90.31 89 ALA A O 1
ATOM 675 N N . ALA A 1 90 ? 10.234 14.757 0.104 1.00 92.12 90 ALA A N 1
ATOM 676 C CA . ALA A 1 90 ? 8.996 13.986 0.018 1.00 92.12 90 ALA A CA 1
ATOM 677 C C . ALA A 1 90 ? 8.782 13.079 1.238 1.00 92.12 90 ALA A C 1
ATOM 679 O O . ALA A 1 90 ? 7.690 13.059 1.793 1.00 92.12 90 ALA A O 1
ATOM 680 N N . LEU A 1 91 ? 9.816 12.370 1.699 1.00 89.12 91 LEU A N 1
ATOM 681 C CA . LEU A 1 91 ? 9.731 11.476 2.860 1.00 89.12 91 LEU A CA 1
ATOM 682 C C . LEU A 1 91 ? 9.558 12.216 4.194 1.00 89.12 91 LEU A C 1
ATOM 684 O O . LEU A 1 91 ? 9.079 11.621 5.158 1.00 89.12 91 LEU A O 1
ATOM 688 N N . ALA A 1 92 ? 9.926 13.498 4.248 1.00 88.69 92 ALA A N 1
ATOM 689 C CA . ALA A 1 92 ? 9.643 14.395 5.366 1.00 88.69 92 ALA A CA 1
ATOM 690 C C . ALA A 1 92 ? 8.232 15.016 5.305 1.00 88.69 92 ALA A C 1
ATOM 692 O O . ALA A 1 92 ? 7.829 15.726 6.226 1.00 88.69 92 ALA A O 1
ATOM 693 N N . THR A 1 93 ? 7.482 14.771 4.226 1.00 91.00 93 THR A N 1
ATOM 694 C CA . THR A 1 93 ? 6.166 15.363 3.977 1.00 91.00 93 THR A CA 1
ATOM 695 C C . THR A 1 93 ? 5.066 14.307 4.140 1.00 91.00 93 THR A C 1
ATOM 697 O O . THR A 1 93 ? 5.139 13.246 3.514 1.00 91.00 93 THR A O 1
ATOM 700 N N . PRO A 1 94 ? 3.998 14.575 4.918 1.00 93.81 94 PRO A N 1
ATOM 701 C CA . PRO A 1 94 ? 2.820 13.713 4.931 1.00 93.81 94 PRO A CA 1
ATOM 702 C C . PRO A 1 94 ? 2.286 13.470 3.508 1.00 93.81 94 PRO A C 1
ATOM 704 O O . PRO A 1 94 ? 2.270 14.390 2.690 1.00 93.81 94 PRO A O 1
ATOM 707 N N . PRO A 1 95 ? 1.855 12.246 3.169 1.00 96.56 95 PRO A N 1
ATOM 708 C CA . PRO A 1 95 ? 1.551 11.118 4.056 1.00 96.56 95 PRO A CA 1
ATOM 709 C C . PRO A 1 95 ? 2.756 10.234 4.422 1.00 96.56 95 PRO A C 1
ATOM 711 O O . PRO A 1 95 ? 2.568 9.231 5.114 1.00 96.56 95 PRO A O 1
ATOM 714 N N . PHE A 1 96 ? 3.959 10.523 3.913 1.00 96.69 96 PHE A N 1
ATOM 715 C CA . PHE A 1 96 ? 5.122 9.668 4.137 1.00 96.69 96 PHE A CA 1
ATOM 716 C C . PHE A 1 96 ? 5.592 9.708 5.584 1.00 96.69 96 PHE A C 1
ATOM 718 O O . PHE A 1 96 ? 5.524 10.731 6.263 1.00 96.69 96 PHE A O 1
ATOM 725 N N . LEU A 1 97 ? 6.082 8.557 6.036 1.00 92.75 97 LEU A N 1
ATOM 726 C CA . LEU A 1 97 ? 6.705 8.384 7.335 1.00 92.75 97 LEU A CA 1
ATOM 727 C C . LEU A 1 97 ? 8.081 7.768 7.133 1.00 92.75 97 LEU A C 1
ATOM 729 O O . LEU A 1 97 ? 8.219 6.730 6.485 1.00 92.75 97 LEU A O 1
ATOM 733 N N . TYR A 1 98 ? 9.096 8.375 7.736 1.00 88.69 98 TYR A N 1
ATOM 734 C CA . TYR A 1 98 ? 10.406 7.755 7.807 1.00 88.69 98 TYR A CA 1
ATOM 735 C C . TYR A 1 98 ? 10.500 6.850 9.035 1.00 88.69 98 TYR A C 1
ATOM 737 O O . TYR A 1 98 ? 10.382 7.314 10.170 1.00 88.69 98 TYR A O 1
ATOM 745 N N . ILE A 1 99 ? 10.743 5.561 8.796 1.00 89.38 99 ILE A N 1
ATOM 746 C CA . ILE A 1 99 ? 11.053 4.567 9.826 1.00 89.38 99 ILE A CA 1
ATOM 747 C C . ILE A 1 99 ? 12.289 3.797 9.340 1.00 89.38 99 ILE A C 1
ATOM 749 O O . ILE A 1 99 ? 12.235 3.253 8.230 1.00 89.38 99 ILE A O 1
ATOM 753 N N . PRO A 1 100 ? 13.390 3.741 10.115 1.00 86.62 100 PRO A N 1
ATOM 754 C CA . PRO A 1 100 ? 14.623 3.080 9.687 1.00 86.62 100 PRO A CA 1
ATOM 755 C C . PRO A 1 100 ? 14.390 1.640 9.211 1.00 86.62 100 PRO A C 1
ATOM 757 O O . PRO A 1 100 ? 13.677 0.871 9.855 1.00 86.62 100 PRO A O 1
ATOM 760 N N . GLY A 1 101 ? 14.969 1.278 8.064 1.00 87.31 101 GLY A N 1
ATOM 761 C CA . GLY A 1 101 ? 14.809 -0.049 7.458 1.00 87.31 101 GLY A CA 1
ATOM 762 C C . GLY A 1 101 ? 13.428 -0.366 6.886 1.00 87.31 101 GLY A C 1
ATOM 763 O O . GLY A 1 101 ? 13.172 -1.514 6.518 1.00 87.31 101 GLY A O 1
ATOM 764 N N . THR A 1 102 ? 12.555 0.636 6.788 1.00 91.31 102 THR A N 1
ATOM 765 C CA . THR A 1 102 ? 11.328 0.589 5.987 1.00 91.31 102 THR A CA 1
ATOM 766 C C . THR A 1 102 ? 11.443 1.553 4.812 1.00 91.31 102 THR A C 1
ATOM 768 O O . THR A 1 102 ? 12.310 2.426 4.774 1.00 91.31 102 THR A O 1
ATOM 771 N N . PHE A 1 103 ? 10.546 1.410 3.849 1.00 93.88 103 PHE A N 1
ATOM 772 C CA . PHE A 1 103 ? 10.425 2.307 2.712 1.00 93.88 103 PHE A CA 1
ATOM 773 C C . PHE A 1 103 ? 8.982 2.273 2.224 1.00 93.88 103 PHE A C 1
ATOM 775 O O . PHE A 1 103 ? 8.222 1.358 2.546 1.00 93.88 103 PHE A O 1
ATOM 782 N N . ASN A 1 104 ? 8.598 3.271 1.430 1.00 96.94 104 ASN A N 1
ATOM 783 C CA . ASN A 1 104 ? 7.229 3.407 0.942 1.00 96.94 104 ASN A CA 1
ATOM 784 C C . ASN A 1 104 ? 6.169 3.426 2.069 1.00 96.94 104 ASN A C 1
ATOM 786 O O . ASN A 1 104 ? 5.009 3.073 1.847 1.00 96.94 104 ASN A O 1
ATOM 790 N N . THR A 1 105 ? 6.579 3.832 3.275 1.00 97.62 105 THR A N 1
ATOM 791 C CA . THR A 1 105 ? 5.749 3.840 4.479 1.00 97.62 105 THR A CA 1
ATOM 792 C C . THR A 1 105 ? 4.895 5.097 4.531 1.00 97.62 105 THR A C 1
ATOM 794 O O . THR A 1 105 ? 5.413 6.207 4.389 1.00 97.62 105 THR A O 1
ATOM 797 N N . ARG A 1 106 ? 3.584 4.934 4.726 1.00 97.94 106 ARG A N 1
ATOM 798 C CA . ARG A 1 106 ? 2.616 6.036 4.789 1.00 97.94 106 ARG A CA 1
ATOM 799 C C . ARG A 1 106 ? 1.525 5.795 5.819 1.00 97.94 106 ARG A C 1
ATOM 801 O O . ARG A 1 106 ? 1.084 4.659 5.988 1.00 97.94 106 ARG A O 1
ATOM 808 N N . ASP A 1 107 ? 1.039 6.877 6.418 1.00 98.44 107 ASP A N 1
ATOM 809 C CA . ASP A 1 107 ? -0.271 6.918 7.076 1.00 98.44 107 ASP A CA 1
ATOM 810 C C . ASP A 1 107 ? -1.329 7.317 6.041 1.00 98.44 107 ASP A C 1
ATOM 812 O O . ASP A 1 107 ? -1.294 8.422 5.494 1.00 98.44 107 ASP A O 1
ATOM 816 N N . LEU A 1 108 ? -2.277 6.422 5.758 1.00 98.50 108 LEU A N 1
ATOM 817 C CA . LEU A 1 108 ? -3.329 6.689 4.778 1.00 98.50 108 LEU A CA 1
ATOM 818 C C . LEU A 1 108 ? -4.328 7.754 5.243 1.00 98.50 108 LEU A C 1
ATOM 820 O O . LEU A 1 108 ? -5.027 8.334 4.413 1.00 98.50 108 LEU A O 1
ATOM 824 N N . GLY A 1 109 ? -4.395 8.039 6.545 1.00 97.50 109 GLY A N 1
ATOM 825 C CA . GLY A 1 109 ? -5.203 9.133 7.071 1.00 97.50 109 GLY A CA 1
ATOM 826 C C . GLY A 1 109 ? -4.564 10.513 6.920 1.00 97.50 109 GLY A C 1
ATOM 827 O O . GLY A 1 109 ? -5.230 11.518 7.152 1.00 97.50 109 GLY A O 1
ATOM 828 N N . LEU A 1 110 ? -3.295 10.580 6.503 1.00 96.94 110 LEU A N 1
ATOM 829 C CA . LEU A 1 110 ? -2.575 11.828 6.232 1.00 96.94 110 LEU A CA 1
ATOM 830 C C . LEU A 1 110 ? -2.458 12.147 4.734 1.00 96.94 110 LEU A C 1
ATOM 832 O O . LEU A 1 110 ? -1.664 13.006 4.346 1.00 96.94 110 LEU A O 1
ATOM 836 N N . LEU A 1 111 ? -3.222 11.462 3.875 1.00 95.88 111 LEU A N 1
ATOM 837 C CA . LEU A 1 111 ? -3.260 11.790 2.452 1.00 95.88 111 LEU A CA 1
ATOM 838 C C . LEU A 1 111 ? -3.765 13.228 2.238 1.00 95.88 111 LEU A C 1
ATOM 840 O O . LEU A 1 111 ? -4.770 13.616 2.839 1.00 95.88 111 LEU A O 1
ATOM 844 N N . PRO A 1 112 ? -3.136 14.010 1.342 1.00 93.06 112 PRO A N 1
ATOM 845 C CA . PRO A 1 112 ? -3.604 15.346 0.995 1.00 93.06 112 PRO A CA 1
ATOM 846 C C . PRO A 1 112 ? -4.819 15.247 0.058 1.00 93.06 112 PRO A C 1
ATOM 848 O O . PRO A 1 112 ? -4.714 15.447 -1.152 1.00 93.06 112 PRO A O 1
ATOM 851 N N . LEU A 1 113 ? -5.980 14.888 0.604 1.00 91.56 113 LEU A N 1
ATOM 852 C CA . LEU A 1 113 ? -7.217 14.724 -0.163 1.00 91.56 113 LEU A CA 1
ATOM 853 C C . LEU A 1 113 ? -7.659 16.054 -0.787 1.00 91.56 113 LEU A C 1
ATOM 855 O O . LEU A 1 113 ? -7.500 17.119 -0.188 1.00 91.56 113 LEU A O 1
ATOM 859 N N . SER A 1 114 ? -8.203 16.006 -2.004 1.00 84.12 114 SER A N 1
ATOM 860 C CA . SER A 1 114 ? -8.796 17.192 -2.626 1.00 84.12 114 SER A CA 1
ATOM 861 C C . SER A 1 114 ? -10.020 17.627 -1.815 1.00 84.12 114 SER A C 1
ATOM 863 O O . SER A 1 114 ? -10.854 16.805 -1.435 1.00 84.12 114 SER A O 1
ATOM 865 N N . SER A 1 115 ? -10.147 18.924 -1.526 1.00 65.19 115 SER A N 1
ATOM 866 C CA . SER A 1 115 ? -11.273 19.467 -0.759 1.00 65.19 115 SER A CA 1
ATOM 867 C C . SER A 1 115 ? -12.556 19.512 -1.597 1.00 65.19 115 SER A C 1
ATOM 869 O O . SER A 1 115 ? -12.953 20.570 -2.071 1.00 65.19 115 SER A O 1
ATOM 871 N N . SER A 1 116 ? -13.188 18.356 -1.788 1.00 50.31 116 SER A N 1
ATOM 872 C CA . SER A 1 116 ? -14.567 18.163 -2.269 1.00 50.31 116 SER A CA 1
ATOM 873 C C . SER A 1 116 ? -14.817 16.650 -2.315 1.00 50.31 116 SER A C 1
ATOM 875 O O . SER A 1 116 ? -14.085 15.935 -2.984 1.00 50.31 116 SER A O 1
ATOM 877 N N . SER A 1 117 ? -15.773 16.054 -1.619 1.00 44.59 117 SER A N 1
ATOM 878 C CA . SER A 1 117 ? -17.127 16.520 -1.377 1.00 44.59 117 SER A CA 1
ATOM 879 C C . SER A 1 117 ? -17.582 15.972 -0.036 1.00 44.59 117 SER A C 1
ATOM 881 O O . SER A 1 117 ? -17.499 14.768 0.208 1.00 44.59 117 SER A O 1
ATOM 883 N N . SER A 1 118 ? -18.151 16.829 0.805 1.00 43.12 118 SER A N 1
ATOM 884 C CA . SER A 1 118 ? -19.204 16.373 1.695 1.00 43.12 118 SER A CA 1
ATOM 885 C C . SER A 1 118 ? -20.229 15.657 0.815 1.00 43.12 118 SER A C 1
ATOM 887 O O . SER A 1 118 ? -21.031 16.282 0.122 1.00 43.12 118 SER A O 1
ATOM 889 N N . SER A 1 119 ? -20.201 14.319 0.803 1.00 46.09 119 SER A N 1
ATOM 890 C CA . SER A 1 119 ? -21.414 13.558 0.507 1.00 46.09 119 SER A CA 1
ATOM 891 C C . SER A 1 119 ? -22.521 14.246 1.306 1.00 46.09 119 SER A C 1
ATOM 893 O O . SER A 1 119 ? -22.276 14.602 2.461 1.00 46.09 119 SER A O 1
ATOM 895 N N . GLY A 1 120 ? -23.653 14.569 0.671 1.00 46.84 120 GLY A N 1
ATOM 896 C CA . GLY A 1 120 ? -24.656 15.558 1.120 1.00 46.84 120 GLY A CA 1
ATOM 897 C C . GLY A 1 120 ? -25.345 15.310 2.476 1.00 46.84 120 GLY A C 1
ATOM 898 O O . GLY A 1 120 ? -26.479 15.725 2.676 1.00 46.84 120 GLY A O 1
ATOM 899 N N . LYS A 1 121 ? -24.683 14.618 3.404 1.00 51.56 121 LYS A N 1
ATOM 900 C CA . LYS A 1 121 ? -25.051 14.274 4.774 1.00 51.56 121 LYS A CA 1
ATOM 901 C C . LYS A 1 121 ? -23.933 14.559 5.799 1.00 51.56 121 LYS A C 1
ATOM 903 O O . LYS A 1 121 ? -23.934 13.943 6.856 1.00 51.56 121 LYS A O 1
ATOM 908 N N . GLY A 1 122 ? -22.953 15.423 5.510 1.00 57.41 122 GLY A N 1
ATOM 909 C CA . GLY A 1 122 ? -21.917 15.793 6.496 1.00 57.41 122 GLY A CA 1
ATOM 910 C C . GLY A 1 122 ? -21.014 14.637 6.960 1.00 57.41 122 GLY A C 1
ATOM 911 O O . GLY A 1 122 ? -20.392 14.736 8.015 1.00 57.41 122 GLY A O 1
ATOM 912 N N . ARG A 1 123 ? -20.951 13.538 6.193 1.00 66.75 123 ARG A N 1
ATOM 913 C CA . ARG A 1 123 ? -20.085 12.379 6.470 1.00 66.75 123 ARG A CA 1
ATOM 914 C C . ARG A 1 123 ? -18.628 12.806 6.283 1.00 66.75 123 ARG A C 1
ATOM 916 O O . ARG A 1 123 ? -18.329 13.512 5.315 1.00 66.75 123 ARG A O 1
ATOM 923 N N . LYS A 1 124 ? -17.729 12.394 7.185 1.00 81.31 124 LYS A N 1
ATOM 924 C CA . LYS A 1 124 ? -16.287 12.629 6.991 1.00 81.31 124 LYS A CA 1
ATOM 925 C C . LYS A 1 124 ? -15.844 11.907 5.707 1.00 81.31 124 LYS A C 1
ATOM 927 O O . LYS A 1 124 ? -16.516 10.991 5.241 1.00 81.31 124 LYS A O 1
ATOM 932 N N . VAL A 1 125 ? -14.738 12.320 5.102 1.00 89.94 125 VAL A N 1
ATOM 933 C CA . VAL A 1 125 ? -14.141 11.625 3.950 1.00 89.94 125 VAL A CA 1
ATOM 934 C C . VAL A 1 125 ? -12.686 11.357 4.281 1.00 89.94 125 VAL A C 1
ATOM 936 O O . VAL A 1 125 ? -12.012 12.235 4.817 1.00 89.94 125 VAL A O 1
ATOM 939 N N . GLY A 1 126 ? -12.218 10.151 3.969 1.00 94.69 126 GLY A N 1
ATOM 940 C CA . GLY A 1 126 ? -10.854 9.734 4.271 1.00 94.69 126 GLY A CA 1
ATOM 941 C C . GLY A 1 126 ? -10.738 8.882 5.523 1.00 94.69 126 GLY A C 1
ATOM 942 O O . GLY A 1 126 ? -11.659 8.756 6.328 1.00 94.69 126 GLY A O 1
ATOM 943 N N . ILE A 1 127 ? -9.581 8.251 5.659 1.00 97.00 127 ILE A N 1
ATOM 944 C CA . ILE A 1 127 ? -9.253 7.449 6.831 1.00 97.00 127 ILE A CA 1
ATOM 945 C C . ILE A 1 127 ? -8.820 8.401 7.953 1.00 97.00 127 ILE A C 1
ATOM 947 O O . ILE A 1 127 ? -8.160 9.406 7.706 1.00 97.00 127 ILE A O 1
ATOM 951 N N . ARG A 1 128 ? -9.186 8.115 9.202 1.00 95.12 128 ARG A N 1
ATOM 952 C CA . ARG A 1 128 ? -8.705 8.873 10.357 1.00 95.12 128 ARG A CA 1
ATOM 953 C C . ARG A 1 128 ? -7.186 8.677 10.499 1.00 95.12 128 ARG A C 1
ATOM 955 O O . ARG A 1 128 ? -6.736 7.529 10.429 1.00 95.12 128 ARG A O 1
ATOM 962 N N . PRO A 1 129 ? -6.404 9.743 10.741 1.00 96.94 129 PRO A N 1
ATOM 963 C CA . PRO A 1 129 ? -4.974 9.615 10.994 1.00 96.94 129 PRO A CA 1
ATOM 964 C C . PRO A 1 129 ? -4.674 8.609 12.103 1.00 96.94 129 PRO A C 1
ATOM 966 O O . PRO A 1 129 ? -5.410 8.501 13.091 1.00 96.94 129 PRO A O 1
ATOM 969 N N . GLY A 1 130 ? -3.588 7.872 11.927 1.00 97.25 130 GLY A N 1
ATOM 970 C CA . GLY A 1 130 ? -3.078 6.916 12.892 1.00 97.25 130 GLY A CA 1
ATOM 971 C C . GLY A 1 130 ? -3.837 5.597 12.996 1.00 97.25 130 GLY A C 1
ATOM 972 O O . GLY A 1 130 ? -3.642 4.869 13.965 1.00 97.25 130 GLY A O 1
ATOM 973 N N . LEU A 1 131 ? -4.726 5.281 12.047 1.00 97.56 131 LEU A N 1
ATOM 974 C CA . LEU A 1 131 ? -5.427 3.992 12.020 1.00 97.56 131 LEU A CA 1
ATOM 975 C C . LEU A 1 131 ? -4.847 3.026 10.986 1.00 97.56 131 LEU A C 1
ATOM 977 O O . LEU A 1 131 ? -4.614 1.867 11.314 1.00 97.56 131 LEU A O 1
ATOM 981 N N . ILE A 1 132 ? -4.655 3.471 9.745 1.00 98.62 132 ILE A N 1
ATOM 982 C CA . ILE A 1 132 ? -4.245 2.596 8.646 1.00 98.62 132 ILE A CA 1
ATOM 983 C C . ILE A 1 132 ? -2.920 3.074 8.070 1.00 98.62 132 ILE A C 1
ATOM 985 O O . ILE A 1 132 ? -2.835 4.145 7.472 1.00 98.62 132 ILE A O 1
ATOM 989 N N . TYR A 1 133 ? -1.915 2.219 8.181 1.00 98.81 133 TYR A N 1
ATOM 990 C CA . TYR A 1 133 ? -0.592 2.412 7.623 1.00 98.81 133 TYR A CA 1
ATOM 991 C C . TYR A 1 133 ? -0.327 1.403 6.509 1.00 98.81 133 TYR A C 1
ATOM 993 O O . TYR A 1 133 ? -0.755 0.248 6.566 1.00 98.81 133 TYR A O 1
ATOM 1001 N N . ARG A 1 134 ? 0.438 1.826 5.508 1.00 98.69 134 ARG A N 1
ATOM 1002 C CA . ARG A 1 134 ? 0.983 0.943 4.472 1.00 98.69 134 ARG A CA 1
ATOM 1003 C C . ARG A 1 134 ? 2.495 1.073 4.408 1.00 98.69 134 ARG A C 1
ATOM 1005 O O . ARG A 1 134 ? 3.015 2.130 4.744 1.00 98.69 134 ARG A O 1
ATOM 1012 N N . SER A 1 135 ? 3.187 0.024 3.975 1.00 98.25 135 SER A N 1
ATOM 1013 C CA . SER A 1 135 ? 4.653 0.008 3.846 1.00 98.25 135 SER A CA 1
ATOM 1014 C C . SER A 1 135 ? 5.114 -0.957 2.752 1.00 98.25 135 SER A C 1
ATOM 1016 O O . SER A 1 135 ? 4.345 -1.811 2.302 1.00 98.25 135 SER A O 1
ATOM 1018 N N . GLY A 1 136 ? 6.373 -0.832 2.325 1.00 96.06 136 GLY A N 1
ATOM 1019 C CA . GLY A 1 136 ? 7.150 -1.942 1.772 1.00 96.06 136 GLY A CA 1
ATOM 1020 C C . GLY A 1 136 ? 7.599 -2.932 2.850 1.00 96.06 136 GLY A C 1
ATOM 1021 O O . GLY A 1 136 ? 7.273 -2.773 4.028 1.00 96.06 136 GLY A O 1
ATOM 1022 N N . GLY A 1 137 ? 8.328 -3.969 2.440 1.00 91.81 137 GLY A N 1
ATOM 1023 C CA . GLY A 1 137 ? 8.866 -4.974 3.354 1.00 91.81 137 GLY A CA 1
ATOM 1024 C C . GLY A 1 137 ? 9.917 -4.397 4.303 1.00 91.81 137 GLY A C 1
ATOM 1025 O O . GLY A 1 137 ? 10.548 -3.379 4.018 1.00 91.81 137 GLY A O 1
ATOM 1026 N N . PHE A 1 138 ? 10.123 -5.068 5.432 1.00 90.44 138 PHE A N 1
ATOM 1027 C CA . PHE A 1 138 ? 11.177 -4.716 6.377 1.00 90.44 138 PHE A CA 1
ATOM 1028 C C . PHE A 1 138 ? 12.511 -5.269 5.877 1.00 90.44 138 PHE A C 1
ATOM 1030 O O . PHE A 1 138 ? 12.622 -6.463 5.602 1.00 90.44 138 PHE A O 1
ATOM 1037 N N . PHE A 1 139 ? 13.533 -4.422 5.767 1.00 76.44 139 PHE A N 1
ATOM 1038 C CA . PHE A 1 139 ? 14.875 -4.858 5.387 1.00 76.44 139 PHE A CA 1
ATOM 1039 C C . PHE A 1 139 ? 15.810 -4.790 6.603 1.00 76.44 139 PHE A C 1
ATOM 1041 O O . PHE A 1 139 ? 16.301 -3.706 6.922 1.00 76.44 139 PHE A O 1
ATOM 1048 N N . PRO A 1 140 ? 16.127 -5.926 7.264 1.00 58.19 140 PRO A N 1
ATOM 1049 C CA . PRO A 1 140 ? 17.063 -5.959 8.395 1.00 58.19 140 PRO A CA 1
ATOM 1050 C C . PRO A 1 140 ? 18.433 -5.390 8.027 1.00 58.19 140 PRO A C 1
ATOM 1052 O O . PRO A 1 140 ? 18.970 -4.532 8.722 1.00 58.19 140 PRO A O 1
ATOM 1055 N N . ASN A 1 141 ? 18.944 -5.777 6.856 1.00 61.91 141 ASN A N 1
ATOM 1056 C CA . ASN A 1 141 ? 20.197 -5.240 6.327 1.00 61.91 141 ASN A CA 1
ATOM 1057 C C . ASN A 1 141 ? 20.052 -3.772 5.874 1.00 61.91 141 ASN A C 1
ATOM 1059 O O . ASN A 1 141 ? 21.041 -3.064 5.776 1.00 61.91 141 ASN A O 1
ATOM 1063 N N . GLY A 1 142 ? 18.827 -3.285 5.656 1.00 63.59 142 GLY A N 1
ATOM 1064 C CA . GLY A 1 142 ? 18.523 -1.883 5.353 1.00 63.59 142 GLY A CA 1
ATOM 1065 C C . GLY A 1 142 ? 18.424 -0.978 6.588 1.00 63.59 142 GLY A C 1
ATOM 1066 O O . GLY A 1 142 ? 17.904 0.129 6.480 1.00 63.59 142 GLY A O 1
ATOM 1067 N N . GLY A 1 143 ? 18.875 -1.435 7.761 1.00 78.06 143 GLY A N 1
ATOM 1068 C CA . GLY A 1 143 ? 18.884 -0.641 8.992 1.00 78.06 143 GLY A CA 1
ATOM 1069 C C . GLY A 1 143 ? 17.634 -0.789 9.862 1.00 78.06 143 GLY A C 1
ATOM 1070 O O . GLY A 1 143 ? 17.429 0.031 10.759 1.00 78.06 143 GLY A O 1
ATOM 1071 N N . PHE A 1 144 ? 16.802 -1.814 9.632 1.00 87.12 144 PHE A N 1
ATOM 1072 C CA . PHE A 1 144 ? 15.668 -2.092 10.515 1.00 87.12 144 PHE A CA 1
ATOM 1073 C C . PHE A 1 144 ? 16.185 -2.590 11.869 1.00 87.12 144 PHE A C 1
ATOM 1075 O O . PHE A 1 144 ? 16.806 -3.648 11.961 1.00 87.12 144 PHE A O 1
ATOM 1082 N N . ASN A 1 145 ? 15.945 -1.814 12.924 1.00 88.81 145 ASN A N 1
ATOM 1083 C CA . ASN A 1 145 ? 16.541 -2.009 14.246 1.00 88.81 145 ASN A CA 1
ATOM 1084 C C . ASN A 1 145 ? 15.512 -1.782 15.371 1.00 88.81 145 ASN A C 1
ATOM 1086 O O . ASN A 1 145 ? 14.332 -1.535 15.121 1.00 88.81 145 ASN A O 1
ATOM 1090 N N . ASP A 1 146 ? 15.943 -1.848 16.631 1.00 90.81 146 ASP A N 1
ATOM 1091 C CA . ASP A 1 146 ? 15.030 -1.705 17.774 1.00 90.81 146 ASP A CA 1
ATOM 1092 C C . ASP A 1 146 ? 14.405 -0.304 17.896 1.00 90.81 146 ASP A C 1
ATOM 1094 O O . ASP A 1 146 ? 13.297 -0.169 18.423 1.00 90.81 146 ASP A O 1
ATOM 1098 N N . ALA A 1 147 ? 15.045 0.737 17.350 1.00 89.81 147 ALA A N 1
ATOM 1099 C CA . ALA A 1 147 ? 14.438 2.063 17.263 1.00 89.81 147 ALA A CA 1
ATOM 1100 C C . ALA A 1 147 ? 13.265 2.067 16.269 1.00 89.81 147 ALA A C 1
ATOM 1102 O O . ALA A 1 147 ? 12.207 2.607 16.587 1.00 89.81 147 ALA A O 1
ATOM 1103 N N . ALA A 1 148 ? 13.403 1.392 15.122 1.00 91.94 148 ALA A N 1
ATOM 1104 C CA . ALA A 1 148 ? 12.309 1.204 14.166 1.00 91.94 148 ALA A CA 1
ATOM 1105 C C . ALA A 1 148 ? 11.139 0.417 14.781 1.00 91.94 148 ALA A C 1
ATOM 1107 O O . ALA A 1 148 ? 9.985 0.832 14.669 1.00 91.94 148 ALA A O 1
ATOM 1108 N N . LYS A 1 149 ? 11.430 -0.670 15.510 1.00 94.75 149 LYS A N 1
ATOM 1109 C CA . LYS A 1 149 ? 10.419 -1.435 16.264 1.00 94.75 149 LYS A CA 1
ATOM 1110 C C . LYS A 1 149 ? 9.689 -0.563 17.287 1.00 94.75 149 LYS A C 1
ATOM 1112 O O . LYS A 1 149 ? 8.463 -0.588 17.356 1.00 94.75 149 LYS A O 1
ATOM 1117 N N . THR A 1 150 ? 10.438 0.240 18.044 1.00 94.38 150 THR A N 1
ATOM 1118 C CA . THR A 1 150 ? 9.889 1.179 19.035 1.00 94.38 150 THR A CA 1
ATOM 1119 C C . THR A 1 150 ? 9.017 2.242 18.372 1.00 94.38 150 THR A C 1
ATOM 1121 O O . THR A 1 150 ? 7.943 2.561 18.878 1.00 94.38 150 THR A O 1
ATOM 1124 N N . GLN A 1 151 ? 9.436 2.777 17.225 1.00 94.25 151 GLN A N 1
ATOM 1125 C CA . GLN A 1 151 ? 8.650 3.746 16.469 1.00 94.25 151 GLN A CA 1
ATOM 1126 C C . GLN A 1 151 ? 7.329 3.135 15.984 1.00 94.25 151 GLN A C 1
ATOM 1128 O O . GLN A 1 151 ? 6.275 3.725 16.212 1.00 94.25 151 GLN A O 1
ATOM 1133 N N . LEU A 1 152 ? 7.355 1.931 15.404 1.00 96.19 152 LEU A N 1
ATOM 1134 C CA . LEU A 1 152 ? 6.144 1.228 14.967 1.00 96.19 152 LEU A CA 1
ATOM 1135 C C . LEU A 1 152 ? 5.186 0.944 16.137 1.00 96.19 152 LEU A C 1
ATOM 1137 O O . LEU A 1 152 ? 4.017 1.321 16.080 1.00 96.19 152 LEU A O 1
ATOM 1141 N N . ALA A 1 153 ? 5.674 0.312 17.207 1.00 96.31 153 ALA A N 1
ATOM 1142 C CA . ALA A 1 153 ? 4.826 -0.153 18.305 1.00 96.31 153 ALA A CA 1
ATOM 1143 C C . ALA A 1 153 ? 4.377 0.966 19.259 1.00 96.31 153 ALA A C 1
ATOM 1145 O O . ALA A 1 153 ? 3.221 0.986 19.684 1.00 96.31 153 ALA A O 1
ATOM 1146 N N . ASN A 1 154 ? 5.274 1.898 19.603 1.00 94.00 154 ASN A N 1
ATOM 1147 C CA . ASN A 1 154 ? 5.047 2.848 20.697 1.00 94.00 154 ASN A CA 1
ATOM 1148 C C . ASN A 1 154 ? 4.703 4.252 20.197 1.00 94.00 154 ASN A C 1
ATOM 1150 O O . ASN A 1 154 ? 3.864 4.911 20.804 1.00 94.00 154 ASN A O 1
ATOM 1154 N N . GLN A 1 155 ? 5.338 4.721 19.117 1.00 92.75 155 GLN A N 1
ATOM 1155 C CA . GLN A 1 155 ? 5.093 6.075 18.600 1.00 92.75 155 GLN A CA 1
ATOM 1156 C C . GLN A 1 155 ? 3.892 6.104 17.650 1.00 92.75 155 GLN A C 1
ATOM 1158 O O . GLN A 1 155 ? 3.026 6.962 17.787 1.00 92.75 155 GLN A O 1
ATOM 1163 N N . LEU A 1 156 ? 3.815 5.146 16.720 1.00 95.75 156 LEU A N 1
ATOM 1164 C CA . LEU A 1 156 ? 2.677 4.994 15.805 1.00 95.75 156 LEU A CA 1
ATOM 1165 C C . LEU A 1 156 ? 1.548 4.143 16.401 1.00 95.75 156 LEU A C 1
ATOM 1167 O O . LEU A 1 156 ? 0.429 4.151 15.897 1.00 95.75 156 LEU A O 1
ATOM 1171 N N . GLY A 1 157 ? 1.820 3.409 17.484 1.00 96.69 157 GLY A N 1
ATOM 1172 C CA . GLY A 1 157 ? 0.807 2.614 18.173 1.00 96.69 157 GLY A CA 1
ATOM 1173 C C . GLY A 1 157 ? 0.319 1.400 17.379 1.00 96.69 157 GLY A C 1
ATOM 1174 O O . GLY A 1 157 ? -0.768 0.903 17.675 1.00 96.69 157 GLY A O 1
ATOM 1175 N N . ILE A 1 158 ? 1.081 0.929 16.384 1.00 97.88 158 ILE A N 1
ATOM 1176 C CA . ILE A 1 158 ? 0.714 -0.227 15.554 1.00 97.88 158 ILE A CA 1
ATOM 1177 C C . ILE A 1 158 ? 0.513 -1.445 16.452 1.00 97.88 158 ILE A C 1
ATOM 1179 O O . ILE A 1 158 ? 1.333 -1.731 17.322 1.00 97.88 158 ILE A O 1
ATOM 1183 N N . LYS A 1 159 ? -0.593 -2.162 16.239 1.00 97.38 159 LYS A N 1
ATOM 1184 C CA . LYS A 1 159 ? -0.943 -3.390 16.973 1.00 97.38 159 LYS A CA 1
ATOM 1185 C C . LYS A 1 159 ? -1.031 -4.613 16.084 1.00 97.38 159 LYS A C 1
ATOM 1187 O O . LYS A 1 159 ? -0.855 -5.728 16.571 1.00 97.38 159 LYS A O 1
ATOM 1192 N N . LYS A 1 160 ? -1.297 -4.420 14.792 1.00 97.62 160 LYS A N 1
ATOM 1193 C CA . LYS A 1 160 ? -1.433 -5.509 13.823 1.00 97.62 160 LYS A CA 1
ATOM 1194 C C . LYS A 1 160 ? -0.619 -5.199 12.578 1.00 97.62 160 LYS A C 1
ATOM 1196 O O . LYS A 1 160 ? -0.739 -4.102 12.036 1.00 97.62 160 LYS A O 1
ATOM 1201 N N . ILE A 1 161 ? 0.162 -6.171 12.122 1.00 98.12 161 ILE A N 1
ATOM 1202 C CA . ILE A 1 161 ? 0.830 -6.140 10.821 1.00 98.12 161 ILE A CA 1
ATOM 1203 C C . ILE A 1 161 ? 0.213 -7.233 9.955 1.00 98.12 161 ILE A C 1
ATOM 1205 O O . ILE A 1 161 ? 0.186 -8.386 10.371 1.00 98.12 161 ILE A O 1
ATOM 1209 N N . PHE A 1 162 ? -0.294 -6.881 8.776 1.00 97.94 162 PHE A N 1
ATOM 1210 C CA . PHE A 1 162 ? -0.756 -7.843 7.775 1.00 97.94 162 PHE A CA 1
ATO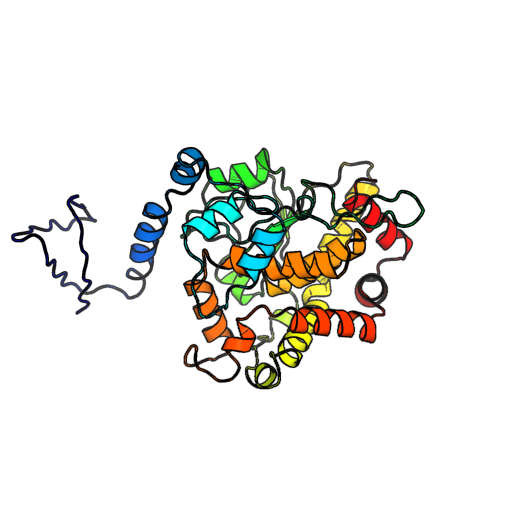M 1211 C C . PHE A 1 162 ? 0.278 -7.955 6.655 1.00 97.94 162 PHE A C 1
ATOM 1213 O O . PHE A 1 162 ? 0.495 -7.006 5.894 1.00 97.94 162 PHE A O 1
ATOM 1220 N N . ASP A 1 163 ? 0.894 -9.128 6.553 1.00 96.00 163 ASP A N 1
ATOM 1221 C CA . ASP A 1 163 ? 1.845 -9.466 5.501 1.00 96.00 163 ASP A CA 1
ATOM 1222 C C . ASP A 1 163 ? 1.094 -10.059 4.300 1.00 96.00 163 ASP A C 1
ATOM 1224 O O . ASP A 1 163 ? 0.490 -11.128 4.381 1.00 96.00 163 ASP A O 1
ATOM 1228 N N . ILE A 1 164 ? 1.130 -9.350 3.171 1.00 94.56 164 ILE A N 1
ATOM 1229 C CA . ILE A 1 164 ? 0.473 -9.732 1.912 1.00 94.56 164 ILE A CA 1
ATOM 1230 C C . ILE A 1 164 ? 1.525 -10.257 0.914 1.00 94.56 164 ILE A C 1
ATOM 1232 O O . ILE A 1 164 ? 1.393 -10.121 -0.304 1.00 94.56 164 ILE A O 1
ATOM 1236 N N . ARG A 1 165 ? 2.644 -10.804 1.395 1.00 92.88 165 ARG A N 1
ATOM 1237 C CA . ARG A 1 165 ? 3.644 -11.474 0.554 1.00 92.88 165 ARG A CA 1
ATOM 1238 C C . ARG A 1 165 ? 3.253 -12.918 0.257 1.00 92.88 165 ARG A C 1
ATOM 1240 O O . ARG A 1 165 ? 2.511 -13.557 0.998 1.00 92.88 165 ARG A O 1
ATOM 1247 N N . SER A 1 166 ? 3.751 -13.430 -0.869 1.00 88.38 166 SER A N 1
ATOM 1248 C CA . SER A 1 166 ? 3.637 -14.854 -1.205 1.00 88.38 166 SER A CA 1
ATOM 1249 C C . SER A 1 166 ? 4.411 -15.715 -0.207 1.00 88.38 166 SER A C 1
ATOM 1251 O O . SER A 1 166 ? 5.312 -15.211 0.466 1.00 88.38 166 SER A O 1
ATOM 1253 N N . VAL A 1 167 ? 4.131 -17.023 -0.175 1.00 88.25 167 VAL A N 1
ATOM 1254 C CA . VAL A 1 167 ? 4.904 -18.000 0.618 1.00 88.25 167 VAL A CA 1
ATOM 1255 C C . VAL A 1 167 ? 6.404 -17.840 0.391 1.00 88.25 167 VAL A C 1
ATOM 1257 O O . VAL A 1 167 ? 7.157 -17.683 1.344 1.00 88.25 167 VAL A O 1
ATOM 1260 N N . ARG A 1 168 ? 6.852 -17.783 -0.867 1.00 85.38 168 ARG A N 1
ATOM 1261 C CA . ARG A 1 168 ? 8.277 -17.659 -1.202 1.00 85.38 168 ARG A CA 1
ATOM 1262 C C . ARG A 1 168 ? 8.909 -16.389 -0.634 1.00 85.38 168 ARG A C 1
ATOM 1264 O O . ARG A 1 168 ? 10.016 -16.438 -0.107 1.00 85.38 168 ARG A O 1
ATOM 1271 N N . GLU A 1 169 ? 8.236 -15.254 -0.788 1.00 89.56 169 GLU A N 1
ATOM 1272 C CA . GLU A 1 169 ? 8.729 -13.966 -0.294 1.00 89.56 169 GLU A CA 1
ATOM 1273 C C . GLU A 1 169 ? 8.764 -13.930 1.239 1.00 89.56 169 GLU A C 1
ATOM 1275 O O . GLU A 1 169 ? 9.767 -13.494 1.803 1.00 89.56 169 GLU A O 1
ATOM 1280 N N . HIS A 1 170 ? 7.714 -14.432 1.898 1.00 90.19 170 HIS A N 1
ATOM 1281 C CA . HIS A 1 170 ? 7.626 -14.517 3.356 1.00 90.19 170 HIS A CA 1
ATOM 1282 C C . HIS A 1 170 ? 8.691 -15.461 3.932 1.00 90.19 170 HIS A C 1
ATOM 1284 O O . HIS A 1 170 ? 9.446 -15.075 4.817 1.00 90.19 170 HIS A O 1
ATOM 1290 N N . SER A 1 171 ? 8.827 -16.676 3.392 1.00 89.12 171 SER A N 1
ATOM 1291 C CA . SER A 1 171 ? 9.815 -17.653 3.868 1.00 89.12 171 SER A CA 1
ATOM 1292 C C . SER A 1 171 ? 11.260 -17.206 3.641 1.00 89.12 171 SER A C 1
ATOM 1294 O O . SER A 1 171 ? 12.138 -17.564 4.421 1.00 89.12 171 SER A O 1
ATOM 1296 N N . HIS A 1 172 ? 11.534 -16.446 2.575 1.00 87.44 172 HIS A N 1
ATOM 1297 C CA . HIS A 1 172 ? 12.887 -15.964 2.289 1.00 87.44 172 HIS A CA 1
ATOM 1298 C C . HIS A 1 172 ? 13.303 -14.789 3.182 1.00 87.44 172 HIS A C 1
ATOM 1300 O O . HIS A 1 172 ? 14.487 -14.638 3.478 1.00 87.44 172 HIS A O 1
ATOM 1306 N N . ALA A 1 173 ? 12.348 -13.955 3.595 1.00 87.19 173 ALA A N 1
ATOM 1307 C CA . ALA A 1 173 ? 12.595 -12.775 4.414 1.00 87.19 173 ALA A CA 1
ATOM 1308 C C . ALA A 1 173 ? 11.441 -12.570 5.411 1.00 87.19 173 ALA A C 1
ATOM 1310 O O . ALA A 1 173 ? 10.622 -11.677 5.194 1.00 87.19 173 ALA A O 1
ATOM 1311 N N . PRO A 1 174 ? 11.340 -13.382 6.478 1.00 89.62 174 PRO A N 1
ATOM 1312 C CA . PRO A 1 174 ? 10.236 -13.289 7.429 1.00 89.62 174 PRO A CA 1
ATOM 1313 C C . PRO A 1 174 ? 10.227 -11.938 8.146 1.00 89.62 174 PRO A C 1
ATOM 1315 O O . PRO A 1 174 ? 11.275 -11.316 8.347 1.00 89.62 174 PRO A O 1
ATOM 1318 N N . ASP A 1 175 ? 9.037 -11.489 8.543 1.00 91.81 175 ASP A N 1
ATOM 1319 C CA . ASP A 1 175 ? 8.907 -10.242 9.293 1.00 91.81 175 ASP A CA 1
ATOM 1320 C C . ASP A 1 175 ? 9.582 -10.330 10.664 1.00 91.81 175 ASP A C 1
ATOM 1322 O O . ASP A 1 175 ? 9.551 -11.379 11.315 1.00 91.81 175 ASP A O 1
ATOM 1326 N N . PRO A 1 176 ? 10.167 -9.218 11.139 1.00 91.12 176 PRO A N 1
ATOM 1327 C CA . PRO A 1 176 ? 10.726 -9.159 12.474 1.00 91.12 176 PRO A CA 1
ATOM 1328 C C . PRO A 1 176 ? 9.618 -9.271 13.526 1.00 91.12 176 PRO A C 1
ATOM 1330 O O . PRO A 1 176 ? 8.513 -8.747 13.369 1.00 91.12 176 PRO A O 1
ATOM 1333 N N . GLU A 1 177 ? 9.947 -9.897 14.651 1.00 94.06 177 GLU A N 1
ATOM 1334 C CA . GLU A 1 177 ? 9.078 -9.881 15.821 1.00 94.06 177 GLU A CA 1
ATOM 1335 C C . GLU A 1 177 ? 9.164 -8.511 16.514 1.00 94.06 177 GLU A C 1
ATOM 1337 O O . GLU A 1 177 ? 10.254 -7.979 16.767 1.00 94.06 177 GLU A O 1
ATOM 1342 N N . ILE A 1 178 ? 8.002 -7.918 16.797 1.00 95.94 178 ILE A N 1
ATOM 1343 C CA . ILE A 1 178 ? 7.874 -6.614 17.452 1.00 95.94 178 ILE A CA 1
ATOM 1344 C C . ILE A 1 178 ? 6.991 -6.795 18.686 1.00 95.94 178 ILE A C 1
ATOM 1346 O O . ILE A 1 178 ? 5.835 -7.204 18.584 1.00 95.94 178 ILE A O 1
ATOM 1350 N N . ALA A 1 179 ? 7.533 -6.486 19.864 1.00 95.94 179 ALA A N 1
ATOM 1351 C CA . ALA A 1 179 ? 6.826 -6.679 21.125 1.00 95.94 179 ALA A CA 1
ATOM 1352 C C . ALA A 1 179 ? 5.490 -5.913 21.147 1.00 95.94 179 ALA A C 1
ATOM 1354 O O . ALA A 1 179 ? 5.441 -4.711 20.889 1.00 95.94 179 ALA A O 1
ATOM 1355 N N . GLY A 1 180 ? 4.402 -6.617 21.472 1.00 95.12 180 GLY A N 1
ATOM 1356 C CA . GLY A 1 180 ? 3.055 -6.040 21.531 1.00 95.12 180 GLY A CA 1
ATOM 1357 C C . GLY A 1 180 ? 2.391 -5.792 20.170 1.00 95.12 180 GLY A C 1
ATOM 1358 O O . GLY A 1 180 ? 1.320 -5.183 20.140 1.00 95.12 180 GLY A O 1
ATOM 1359 N N . VAL A 1 181 ? 2.992 -6.262 19.070 1.00 97.56 181 VAL A N 1
ATOM 1360 C CA . VAL A 1 181 ? 2.431 -6.205 17.715 1.00 97.56 181 VAL A CA 1
ATOM 1361 C C . VAL A 1 181 ? 2.202 -7.621 17.208 1.00 97.56 181 VAL A C 1
ATOM 1363 O O . VAL A 1 181 ? 3.097 -8.462 17.246 1.00 97.56 181 VAL A O 1
ATOM 1366 N N . LYS A 1 182 ? 0.993 -7.898 16.723 1.00 96.88 182 LYS A N 1
ATOM 1367 C CA . LYS A 1 182 ? 0.642 -9.203 16.170 1.00 96.88 182 LYS A CA 1
ATOM 1368 C C . LYS A 1 182 ? 0.820 -9.214 14.654 1.00 96.88 182 LYS A C 1
ATOM 1370 O O . LYS A 1 182 ? 0.174 -8.435 13.953 1.00 96.88 182 LYS A O 1
ATOM 1375 N N . ASN A 1 183 ? 1.638 -10.140 14.164 1.00 95.75 183 ASN A N 1
ATOM 1376 C CA . ASN A 1 183 ? 1.809 -10.391 12.736 1.00 95.75 183 ASN A CA 1
ATOM 1377 C C . ASN A 1 183 ? 0.733 -11.371 12.241 1.00 95.75 183 ASN A C 1
ATOM 1379 O O . ASN A 1 183 ? 0.502 -12.421 12.844 1.00 95.75 183 ASN A O 1
ATOM 1383 N N . TYR A 1 184 ? 0.074 -11.014 11.145 1.00 95.25 184 TYR A N 1
ATOM 1384 C CA . TYR A 1 184 ? -0.903 -11.817 10.428 1.00 95.25 184 TYR A CA 1
ATOM 1385 C C . TYR A 1 184 ? -0.348 -12.104 9.041 1.00 95.25 184 TYR A C 1
ATOM 1387 O O . TYR A 1 184 ? -0.299 -11.224 8.184 1.00 95.25 184 TYR A O 1
ATOM 1395 N N . TRP A 1 185 ? 0.037 -13.354 8.825 1.00 93.25 185 TRP A N 1
ATOM 1396 C CA . TRP A 1 185 ? 0.339 -13.878 7.506 1.00 93.25 185 TRP A CA 1
ATOM 1397 C C . TRP A 1 185 ? -0.542 -15.102 7.287 1.00 93.25 185 TRP A C 1
ATOM 1399 O O . TRP A 1 185 ? -0.545 -16.024 8.103 1.00 93.25 185 TRP A O 1
ATOM 1409 N N . ILE A 1 186 ? -1.339 -15.065 6.224 1.00 85.50 186 ILE A N 1
ATOM 1410 C CA . ILE A 1 186 ? -2.203 -16.171 5.824 1.00 85.50 186 ILE A CA 1
ATOM 1411 C C . ILE A 1 186 ? -1.696 -16.631 4.466 1.00 85.50 186 ILE A C 1
ATOM 1413 O O . ILE A 1 186 ? -1.637 -15.837 3.523 1.00 85.50 186 ILE A O 1
ATOM 1417 N N . ALA A 1 187 ? -1.280 -17.894 4.392 1.00 78.62 187 ALA A N 1
ATOM 1418 C CA . ALA A 1 187 ? -0.829 -18.492 3.150 1.00 78.62 187 ALA A CA 1
ATOM 1419 C C . ALA A 1 187 ? -1.997 -18.510 2.162 1.00 78.62 187 ALA A C 1
ATOM 1421 O O . ALA A 1 187 ? -2.979 -19.216 2.351 1.00 78.62 187 ALA A O 1
ATOM 1422 N N . ALA A 1 188 ? -1.894 -17.713 1.109 1.00 68.69 188 ALA A N 1
ATOM 1423 C CA . ALA A 1 188 ? -2.879 -17.709 0.044 1.00 68.69 188 ALA A CA 1
ATOM 1424 C C . ALA A 1 188 ? -2.634 -18.909 -0.883 1.00 68.69 188 ALA A C 1
ATOM 1426 O O . ALA A 1 188 ? -1.530 -19.045 -1.411 1.00 68.69 188 ALA A O 1
ATOM 1427 N N . GLU A 1 189 ? -3.640 -19.743 -1.158 1.00 57.19 189 GLU A N 1
ATOM 1428 C CA . GLU A 1 189 ? -3.509 -20.887 -2.085 1.00 57.19 189 GLU A CA 1
ATOM 1429 C C . GLU A 1 189 ? -3.010 -20.454 -3.480 1.00 57.19 189 GLU A C 1
ATOM 1431 O O . GLU A 1 189 ? -2.189 -21.121 -4.113 1.00 57.19 189 GLU A O 1
ATOM 1436 N N . ALA A 1 190 ? -3.420 -19.264 -3.938 1.00 54.56 190 ALA A N 1
ATOM 1437 C CA . ALA A 1 190 ? -2.944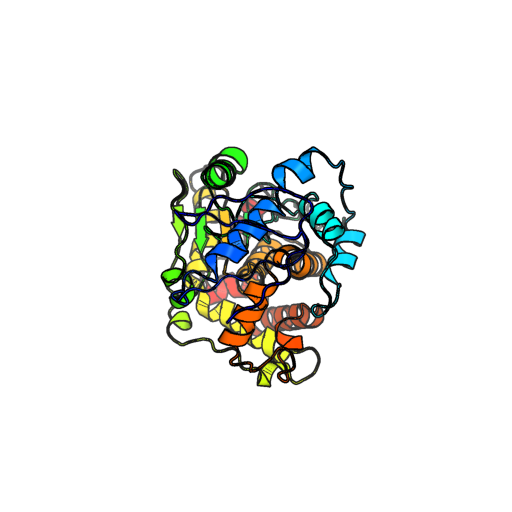 -18.657 -5.182 1.00 54.56 190 ALA A CA 1
ATOM 1438 C C . ALA A 1 190 ? -1.443 -18.303 -5.178 1.00 54.56 190 ALA A C 1
ATOM 1440 O O . ALA A 1 190 ? -0.896 -17.967 -6.225 1.00 54.56 190 ALA A O 1
ATOM 1441 N N . THR A 1 191 ? -0.774 -18.359 -4.023 1.00 53.28 191 THR A N 1
ATOM 1442 C CA . THR A 1 191 ? 0.657 -18.058 -3.871 1.00 53.28 191 THR A CA 1
ATOM 1443 C C . THR A 1 191 ? 1.556 -19.291 -3.900 1.00 53.28 191 THR A C 1
ATOM 1445 O O . THR A 1 191 ? 2.775 -19.128 -3.967 1.00 53.28 191 THR A O 1
ATOM 1448 N N . GLU A 1 192 ? 0.983 -20.502 -3.903 1.00 49.28 192 GLU A N 1
ATOM 1449 C CA . GLU A 1 192 ? 1.735 -21.746 -4.124 1.00 49.28 192 GLU A CA 1
ATOM 1450 C C . GLU A 1 192 ? 2.041 -21.979 -5.609 1.00 49.28 192 GLU A C 1
ATOM 1452 O O . GLU A 1 192 ? 3.107 -22.482 -5.965 1.00 49.28 192 GLU A O 1
ATOM 1457 N N . LYS A 1 193 ? 1.130 -21.561 -6.497 1.00 51.06 193 LYS A N 1
ATOM 1458 C CA . LYS A 1 193 ? 1.403 -21.470 -7.934 1.00 51.06 193 LYS A CA 1
ATOM 1459 C C . LYS A 1 193 ? 2.103 -20.142 -8.166 1.00 51.06 193 LYS A C 1
ATOM 1461 O O . LYS A 1 193 ? 1.496 -19.101 -7.952 1.00 51.06 193 LYS A O 1
ATOM 1466 N N . GLU A 1 194 ? 3.374 -20.165 -8.571 1.00 50.91 194 GLU A N 1
ATOM 1467 C CA . GLU A 1 194 ? 4.113 -18.939 -8.883 1.00 50.91 194 GLU A CA 1
ATOM 1468 C C . GLU A 1 194 ? 3.267 -18.064 -9.820 1.00 50.91 194 GLU A C 1
ATOM 1470 O O . GLU A 1 194 ? 3.071 -18.402 -10.990 1.00 50.91 194 GLU A O 1
ATOM 1475 N N . ALA A 1 195 ? 2.754 -16.938 -9.316 1.00 54.09 195 ALA A N 1
ATOM 1476 C CA . ALA A 1 195 ? 2.189 -15.899 -10.159 1.00 54.09 195 ALA A CA 1
ATOM 1477 C C . ALA A 1 195 ? 3.362 -15.257 -10.910 1.00 54.09 195 ALA A C 1
ATOM 1479 O O . ALA A 1 195 ? 3.878 -14.207 -10.532 1.00 54.09 195 ALA A O 1
ATOM 1480 N N . THR A 1 196 ? 3.860 -15.961 -11.924 1.00 65.75 196 THR A N 1
ATOM 1481 C CA . THR A 1 196 ? 4.897 -15.462 -12.814 1.00 65.75 196 THR A CA 1
ATOM 1482 C C . THR A 1 196 ? 4.287 -14.320 -13.605 1.00 65.75 196 THR A C 1
ATOM 1484 O O . THR A 1 196 ? 3.247 -14.450 -14.258 1.00 65.75 196 THR A O 1
ATOM 1487 N N . VAL A 1 197 ? 4.904 -13.151 -13.486 1.00 85.00 197 VAL A N 1
ATOM 1488 C CA . VAL A 1 197 ? 4.501 -11.995 -14.272 1.00 85.00 197 VAL A CA 1
ATOM 1489 C C . VAL A 1 197 ? 4.869 -12.293 -15.720 1.00 85.00 197 VAL A C 1
ATOM 1491 O O . VAL A 1 197 ? 6.042 -12.460 -16.043 1.00 85.00 197 VAL A O 1
ATOM 1494 N N . ASN A 1 198 ? 3.873 -12.362 -16.600 1.00 91.00 198 ASN A N 1
ATOM 1495 C CA . ASN A 1 198 ? 4.110 -12.574 -18.019 1.00 91.00 198 ASN A CA 1
ATOM 1496 C C . ASN A 1 198 ? 4.322 -11.229 -18.720 1.00 91.00 198 ASN A C 1
ATOM 1498 O O . ASN A 1 198 ? 3.370 -10.474 -18.918 1.00 91.00 198 ASN A O 1
ATOM 1502 N N . LEU A 1 199 ? 5.558 -10.944 -19.143 1.00 94.25 199 LEU A N 1
ATOM 1503 C CA . LEU A 1 199 ? 5.892 -9.707 -19.861 1.00 94.25 199 LEU A CA 1
ATOM 1504 C C . LEU A 1 199 ? 5.072 -9.498 -21.141 1.00 94.25 199 LEU A C 1
ATOM 1506 O O . LEU A 1 199 ? 4.845 -8.353 -21.526 1.00 94.25 199 LEU A O 1
ATOM 1510 N N . ALA A 1 200 ? 4.561 -10.568 -21.762 1.00 95.19 200 ALA A N 1
ATOM 1511 C CA . ALA A 1 200 ? 3.685 -10.456 -22.927 1.00 95.19 200 ALA A CA 1
ATOM 1512 C C . ALA A 1 200 ? 2.383 -9.689 -22.626 1.00 95.19 200 ALA A C 1
ATOM 1514 O O . ALA A 1 200 ? 1.817 -9.058 -23.517 1.00 95.19 200 ALA A O 1
ATOM 1515 N N . ASP A 1 201 ? 1.918 -9.693 -21.373 1.00 95.88 201 ASP A N 1
ATOM 1516 C CA . ASP A 1 201 ? 0.737 -8.932 -20.955 1.00 95.88 201 ASP A CA 1
ATOM 1517 C C . ASP A 1 201 ? 1.005 -7.413 -20.882 1.00 95.88 201 ASP A C 1
ATOM 1519 O O . ASP A 1 201 ? 0.060 -6.627 -20.807 1.00 95.88 201 ASP A O 1
ATOM 1523 N N . PHE A 1 202 ? 2.274 -6.994 -20.947 1.00 97.00 202 PHE A N 1
ATOM 1524 C CA . PHE A 1 202 ? 2.719 -5.601 -20.837 1.00 97.00 202 PHE A CA 1
ATOM 1525 C C . PHE A 1 202 ? 3.240 -5.018 -22.161 1.00 97.00 202 PHE A C 1
ATOM 1527 O O . PHE A 1 202 ? 3.768 -3.908 -22.168 1.00 97.00 202 PHE A O 1
ATOM 1534 N N . LEU A 1 203 ? 3.122 -5.741 -23.281 1.00 96.25 203 LEU A N 1
ATOM 1535 C CA . LEU A 1 203 ? 3.629 -5.287 -24.586 1.00 96.25 203 LEU A CA 1
ATOM 1536 C C . LEU A 1 203 ? 2.758 -4.212 -25.242 1.00 96.25 203 LEU A C 1
ATOM 1538 O O . LEU A 1 203 ? 3.271 -3.368 -25.971 1.00 96.25 203 LEU A O 1
ATOM 1542 N N . GLU A 1 204 ? 1.449 -4.262 -25.014 1.00 94.44 204 GLU A N 1
ATOM 1543 C CA . GLU A 1 204 ? 0.483 -3.374 -25.656 1.00 94.44 204 GLU A CA 1
ATOM 1544 C C . GLU A 1 204 ? 0.191 -2.140 -24.797 1.00 94.44 204 GLU A C 1
ATOM 1546 O O . GLU A 1 204 ? 0.160 -2.211 -23.565 1.00 94.44 204 GLU A O 1
ATOM 1551 N N . GLY A 1 205 ? -0.072 -1.010 -25.460 1.00 94.88 205 GLY A N 1
ATOM 1552 C CA . GLY A 1 205 ? -0.441 0.239 -24.799 1.00 94.88 205 GLY A CA 1
ATOM 1553 C C . GLY A 1 205 ? 0.577 0.672 -23.742 1.00 94.88 205 GLY A C 1
ATOM 1554 O O . GLY A 1 205 ? 1.789 0.665 -23.966 1.00 94.88 205 GLY A O 1
ATOM 1555 N N . LYS A 1 206 ? 0.070 1.048 -22.570 1.00 95.19 206 LYS A N 1
ATOM 1556 C CA . LYS A 1 206 ? 0.854 1.380 -21.375 1.00 95.19 206 LYS A CA 1
ATOM 1557 C C . LYS A 1 206 ? 1.046 0.171 -20.446 1.00 95.19 206 LYS A C 1
ATOM 1559 O O . LYS A 1 206 ? 1.553 0.338 -19.338 1.00 95.19 206 LYS A O 1
ATOM 1564 N N . GLY A 1 207 ? 0.667 -1.034 -20.882 1.00 97.00 207 GLY A N 1
ATOM 1565 C CA . GLY A 1 207 ? 0.676 -2.257 -20.078 1.00 97.00 207 GLY A CA 1
ATOM 1566 C C . GLY A 1 207 ? -0.597 -2.467 -19.253 1.00 97.00 207 GLY A C 1
ATOM 1567 O O . GLY A 1 207 ? -0.589 -3.237 -18.292 1.00 97.00 207 GLY A O 1
ATOM 1568 N N . GLU A 1 208 ? -1.700 -1.800 -19.609 1.00 97.81 208 GLU A N 1
ATOM 1569 C CA . GLU A 1 208 ? -2.962 -1.831 -18.867 1.00 97.81 208 GLU A CA 1
ATOM 1570 C C . GLU A 1 208 ? -3.475 -3.261 -18.681 1.00 97.81 208 GLU A C 1
ATOM 1572 O O . GLU A 1 208 ? -3.925 -3.609 -17.591 1.00 97.81 208 GLU A O 1
ATOM 1577 N N . ARG A 1 209 ? -3.365 -4.112 -19.713 1.00 97.38 209 ARG A N 1
ATOM 1578 C CA . ARG A 1 209 ? -3.793 -5.520 -19.651 1.00 97.38 209 ARG A CA 1
ATOM 1579 C C . ARG A 1 209 ? -3.047 -6.289 -18.559 1.00 97.38 209 ARG A C 1
ATOM 1581 O O . ARG A 1 209 ? -3.685 -6.989 -17.772 1.00 97.38 209 ARG A O 1
ATOM 1588 N N . GLY A 1 210 ? -1.726 -6.130 -18.488 1.00 96.69 210 GLY A N 1
ATOM 1589 C CA . GLY A 1 210 ? -0.877 -6.748 -17.472 1.00 96.69 210 GLY A CA 1
ATOM 1590 C C . GLY A 1 210 ? -1.223 -6.289 -16.059 1.00 96.69 210 GLY A C 1
ATOM 1591 O O . GLY A 1 210 ? -1.407 -7.125 -15.176 1.00 96.69 210 GLY A O 1
ATOM 1592 N N . TYR A 1 211 ? -1.411 -4.983 -15.852 1.00 97.69 211 TYR A N 1
ATOM 1593 C CA . TYR A 1 211 ? -1.824 -4.445 -14.551 1.00 97.69 211 TYR A CA 1
ATOM 1594 C C . TYR A 1 211 ? -3.221 -4.897 -14.131 1.00 97.69 211 TYR A C 1
ATOM 1596 O O . TYR A 1 211 ? -3.400 -5.321 -12.991 1.00 97.69 211 TYR A O 1
ATOM 1604 N N . VAL A 1 212 ? -4.200 -4.857 -15.040 1.00 98.19 212 VAL A N 1
ATOM 1605 C CA . VAL A 1 212 ? -5.561 -5.345 -14.775 1.00 98.19 212 VAL A CA 1
ATOM 1606 C C . VAL A 1 212 ? -5.513 -6.807 -14.353 1.00 98.19 212 VAL A C 1
ATOM 1608 O O . VAL A 1 212 ? -6.065 -7.156 -13.312 1.00 98.19 212 VAL A O 1
ATOM 1611 N N . LYS A 1 213 ? -4.820 -7.657 -15.119 1.00 96.06 213 LYS A N 1
ATOM 1612 C CA . LYS A 1 213 ? -4.684 -9.077 -14.789 1.00 96.06 213 LYS A CA 1
ATOM 1613 C C . LYS A 1 213 ? -4.031 -9.258 -13.418 1.00 96.06 213 LYS A C 1
ATOM 1615 O O . LYS A 1 213 ? -4.613 -9.903 -12.553 1.00 96.06 213 LYS A O 1
ATOM 1620 N N . MET A 1 214 ? -2.866 -8.646 -13.204 1.00 94.56 214 MET A N 1
ATOM 1621 C CA . MET A 1 214 ? -2.098 -8.770 -11.965 1.00 94.56 214 MET A CA 1
ATOM 1622 C C . MET A 1 214 ? -2.898 -8.314 -10.740 1.00 94.56 214 MET A C 1
ATOM 1624 O O . MET A 1 214 ? -2.920 -9.012 -9.733 1.00 94.56 214 MET A O 1
ATOM 1628 N N . TYR A 1 215 ? -3.580 -7.170 -10.809 1.00 97.12 215 TYR A N 1
ATOM 1629 C CA . TYR A 1 215 ? -4.332 -6.625 -9.674 1.00 97.12 215 TYR A CA 1
ATOM 1630 C C . TYR A 1 215 ? -5.661 -7.347 -9.431 1.00 97.12 215 TYR A C 1
ATOM 1632 O O . TYR A 1 215 ? -6.059 -7.511 -8.279 1.00 97.12 215 TYR A O 1
ATOM 1640 N N . MET A 1 216 ? -6.316 -7.865 -10.473 1.00 96.88 216 MET A N 1
ATOM 1641 C CA . MET A 1 216 ? -7.461 -8.765 -10.295 1.00 96.88 216 MET A CA 1
ATOM 1642 C C . MET A 1 216 ? -7.041 -10.107 -9.682 1.00 96.88 216 MET A C 1
ATOM 1644 O O . MET A 1 216 ? -7.778 -10.652 -8.862 1.00 96.88 216 MET A O 1
ATOM 1648 N N . ASP A 1 217 ? -5.852 -10.613 -10.021 1.00 93.06 217 ASP A N 1
ATOM 1649 C CA . ASP A 1 217 ? -5.284 -11.814 -9.399 1.00 93.06 217 ASP A CA 1
ATOM 1650 C C . ASP A 1 217 ? -4.948 -11.571 -7.915 1.00 93.06 217 ASP A C 1
ATOM 1652 O O . ASP A 1 217 ? -5.105 -12.482 -7.107 1.00 93.06 217 ASP A O 1
ATOM 1656 N N . VAL A 1 218 ? -4.599 -10.338 -7.511 1.00 93.81 218 VAL A N 1
ATOM 1657 C CA . VAL A 1 218 ? -4.494 -9.986 -6.080 1.00 93.81 218 VAL A CA 1
ATOM 1658 C C . VAL A 1 218 ? -5.838 -10.154 -5.373 1.00 93.81 218 VAL A C 1
ATOM 1660 O O . VAL A 1 218 ? -5.889 -10.778 -4.317 1.00 93.81 218 VAL A O 1
ATOM 1663 N N . LEU A 1 219 ? -6.922 -9.623 -5.945 1.00 95.50 219 LEU A N 1
ATOM 1664 C CA . LEU A 1 219 ? -8.251 -9.719 -5.332 1.00 95.50 219 LEU A CA 1
ATOM 1665 C C . LEU A 1 219 ? -8.729 -11.165 -5.195 1.00 95.50 219 LEU A C 1
ATOM 1667 O O . LEU A 1 219 ? -9.310 -11.498 -4.178 1.00 95.50 219 LEU A O 1
ATOM 1671 N N . ARG A 1 220 ? -8.446 -12.027 -6.174 1.00 92.88 220 ARG A N 1
ATOM 1672 C CA . ARG A 1 220 ? -8.820 -13.454 -6.123 1.00 92.88 220 ARG A CA 1
ATOM 1673 C C . ARG A 1 220 ? -7.902 -14.278 -5.225 1.00 92.88 220 ARG A C 1
ATOM 1675 O O . AR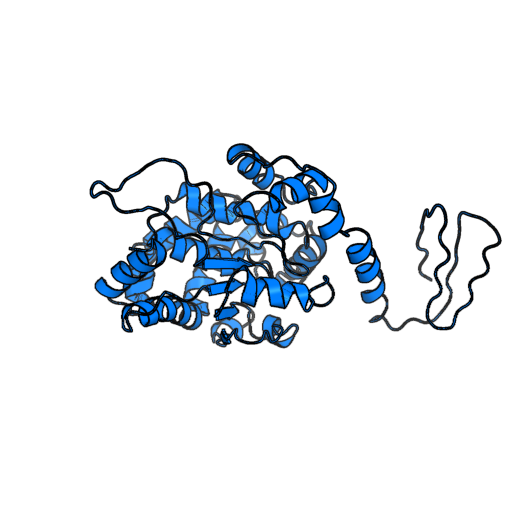G A 1 220 ? -8.309 -15.266 -4.635 1.00 92.88 220 ARG A O 1
ATOM 1682 N N . GLY A 1 221 ? -6.622 -13.920 -5.187 1.00 90.44 221 GLY A N 1
ATOM 1683 C CA . GLY A 1 221 ? -5.607 -14.720 -4.517 1.00 90.44 221 GLY A CA 1
ATOM 1684 C C . GLY A 1 221 ? -5.475 -14.433 -3.029 1.00 90.44 221 GLY A C 1
ATOM 1685 O O . GLY A 1 221 ? -5.061 -15.311 -2.288 1.00 90.44 221 GLY A O 1
ATOM 1686 N N . TYR A 1 222 ? -5.811 -13.221 -2.586 1.00 92.56 222 TYR A N 1
ATOM 1687 C CA . TYR A 1 222 ? -5.551 -12.749 -1.222 1.00 92.56 222 TYR A CA 1
ATOM 1688 C C . TYR A 1 222 ? -6.838 -12.481 -0.425 1.00 92.56 222 TYR A C 1
ATOM 1690 O O . TYR A 1 222 ? -6.831 -11.703 0.530 1.00 92.56 222 TYR A O 1
ATOM 1698 N N . GLU A 1 223 ? -7.942 -13.129 -0.797 1.00 94.50 223 GLU A N 1
ATOM 1699 C CA . GLU A 1 223 ? -9.263 -12.961 -0.178 1.00 94.50 223 GLU A CA 1
ATOM 1700 C C . GLU A 1 223 ? -9.223 -13.160 1.343 1.00 94.50 223 GLU A C 1
ATOM 1702 O O . GLU A 1 223 ? -9.756 -12.340 2.091 1.00 94.50 223 GLU A O 1
ATOM 1707 N N . GLU A 1 224 ? -8.530 -14.199 1.819 1.00 93.69 224 GLU A N 1
ATOM 1708 C CA . GLU A 1 224 ? -8.476 -14.530 3.245 1.00 93.69 224 GLU A CA 1
ATOM 1709 C C . GLU A 1 224 ? -7.789 -13.447 4.081 1.00 93.69 224 GLU A C 1
ATOM 1711 O O . GLU A 1 224 ? -8.344 -13.004 5.090 1.00 93.69 224 GLU A O 1
ATOM 1716 N N . VAL A 1 225 ? -6.612 -12.971 3.655 1.00 94.69 225 VAL A N 1
ATOM 1717 C CA . VAL A 1 225 ? -5.869 -11.928 4.383 1.00 94.69 225 VAL A CA 1
ATOM 1718 C C . VAL A 1 225 ? -6.558 -10.567 4.284 1.00 94.69 225 VAL A C 1
ATOM 1720 O O . VAL A 1 225 ? -6.613 -9.839 5.277 1.00 94.69 225 VAL A O 1
ATOM 1723 N N . ILE A 1 226 ? -7.166 -10.242 3.137 1.00 96.94 226 ILE A N 1
ATOM 1724 C CA . ILE A 1 226 ? -7.963 -9.017 2.975 1.00 96.94 226 ILE A CA 1
ATOM 1725 C C . ILE A 1 226 ? -9.199 -9.077 3.880 1.00 96.94 226 ILE A C 1
ATOM 1727 O O . ILE A 1 226 ? -9.482 -8.130 4.615 1.00 96.94 226 ILE A O 1
ATOM 1731 N N . GLY A 1 227 ? -9.915 -10.202 3.881 1.00 97.00 227 GLY A N 1
ATOM 1732 C CA . GLY A 1 227 ? -11.071 -10.424 4.740 1.00 97.00 227 GLY A CA 1
ATOM 1733 C C . GLY A 1 227 ? -10.710 -10.384 6.226 1.00 97.00 227 GLY A C 1
ATOM 1734 O O . GLY A 1 227 ? -11.439 -9.781 7.011 1.00 97.00 227 GLY A O 1
ATOM 1735 N N . ALA A 1 228 ? -9.573 -10.963 6.624 1.00 96.44 228 ALA A N 1
ATOM 1736 C CA . ALA A 1 228 ? -9.068 -10.895 7.994 1.00 96.44 228 ALA A CA 1
ATOM 1737 C C . ALA A 1 228 ? -8.757 -9.451 8.424 1.00 96.44 228 ALA A C 1
ATOM 1739 O O . ALA A 1 228 ? -9.122 -9.053 9.533 1.00 96.44 228 ALA A O 1
ATOM 1740 N N . LEU A 1 229 ? -8.156 -8.645 7.541 1.00 97.25 229 LEU A N 1
ATOM 1741 C CA . LEU A 1 229 ? -7.916 -7.223 7.790 1.00 97.25 229 LEU A CA 1
ATOM 1742 C C . LEU A 1 229 ? -9.237 -6.476 8.005 1.00 97.25 229 LEU A C 1
ATOM 1744 O O . LEU A 1 229 ? -9.390 -5.803 9.025 1.00 97.25 229 LEU A O 1
ATOM 1748 N N . LEU A 1 230 ? -10.214 -6.634 7.108 1.00 97.44 230 LEU A N 1
ATOM 1749 C CA . LEU A 1 230 ? -11.519 -5.970 7.225 1.00 97.44 230 LEU A CA 1
ATOM 1750 C C . LEU A 1 230 ? -12.286 -6.403 8.483 1.00 97.44 230 LEU A C 1
ATOM 1752 O O . LEU A 1 230 ? -12.813 -5.558 9.206 1.00 97.44 230 LEU A O 1
ATOM 1756 N N . ARG A 1 231 ? -12.292 -7.701 8.805 1.00 95.56 231 ARG A N 1
ATOM 1757 C CA . ARG A 1 231 ? -12.902 -8.221 10.040 1.00 95.56 231 ARG A CA 1
ATOM 1758 C C . ARG A 1 231 ? -12.201 -7.706 11.295 1.00 95.56 231 ARG A C 1
ATOM 1760 O O . ARG A 1 231 ? -12.859 -7.463 12.302 1.00 95.56 231 ARG A O 1
ATOM 1767 N N . SER A 1 232 ? -10.894 -7.452 11.240 1.00 94.50 232 SER A N 1
ATOM 1768 C CA . SER A 1 232 ? -10.178 -6.858 12.373 1.00 94.50 232 SER A CA 1
ATOM 1769 C C . SER A 1 232 ? -10.613 -5.418 12.678 1.00 94.50 232 SER A C 1
ATOM 1771 O O . SER A 1 232 ? -10.528 -5.003 13.834 1.00 94.50 232 SER A O 1
ATOM 1773 N N . LEU A 1 233 ? -11.116 -4.682 11.677 1.00 94.12 233 LEU A N 1
ATOM 1774 C CA . LEU A 1 233 ? -11.724 -3.360 11.865 1.00 94.12 233 LEU A CA 1
ATOM 1775 C C . LEU A 1 233 ? -13.121 -3.460 12.490 1.00 94.12 233 LEU A C 1
ATOM 1777 O O . LEU A 1 233 ? -13.503 -2.586 13.265 1.00 94.12 233 LEU A O 1
ATOM 1781 N N . LEU A 1 234 ? -13.863 -4.531 12.188 1.00 91.50 234 LEU A N 1
ATOM 1782 C CA . LEU A 1 234 ? -15.182 -4.792 12.770 1.00 91.50 234 LEU A CA 1
ATOM 1783 C C . LEU A 1 234 ? -15.102 -5.181 14.247 1.00 91.50 234 LEU A C 1
ATOM 1785 O O . LEU A 1 234 ? -15.868 -4.637 15.038 1.00 91.50 234 LEU A O 1
ATOM 1789 N N . ALA A 1 235 ? -14.154 -6.043 14.628 1.00 84.12 235 ALA A N 1
ATOM 1790 C CA . ALA A 1 235 ? -14.013 -6.524 16.007 1.00 84.12 235 ALA A CA 1
ATOM 1791 C C . ALA A 1 235 ? -13.896 -5.377 17.030 1.00 84.12 235 ALA A C 1
ATOM 1793 O O . ALA A 1 235 ? -14.490 -5.420 18.101 1.00 84.12 235 ALA A O 1
ATOM 1794 N N . ALA A 1 236 ? -13.206 -4.290 16.671 1.00 68.81 236 ALA A N 1
ATOM 1795 C CA . ALA A 1 236 ? -13.113 -3.113 17.532 1.00 68.81 236 ALA A CA 1
ATOM 1796 C C . ALA A 1 236 ? -14.471 -2.430 17.781 1.00 68.81 236 ALA A C 1
ATOM 1798 O O . ALA A 1 236 ? -14.713 -1.902 18.863 1.00 68.81 236 ALA A O 1
ATOM 1799 N N . SER A 1 237 ? -15.362 -2.444 16.785 1.00 62.22 237 SER A N 1
ATOM 1800 C CA . SER A 1 237 ? -16.674 -1.797 16.878 1.00 62.22 237 SER A CA 1
ATOM 1801 C C . SER A 1 237 ? -17.676 -2.563 17.745 1.00 62.22 237 SER A C 1
ATOM 1803 O O . SER A 1 237 ? -18.580 -1.946 18.300 1.00 62.22 237 SER A O 1
ATOM 1805 N N . GLU A 1 238 ? -17.512 -3.880 17.888 1.00 65.25 238 GLU A N 1
ATOM 1806 C CA . GLU A 1 238 ? -18.431 -4.734 18.652 1.00 65.25 238 GLU A CA 1
ATOM 1807 C C . GLU A 1 238 ? -18.164 -4.639 20.164 1.00 65.25 238 GLU A C 1
ATOM 1809 O O . GLU A 1 238 ? -19.098 -4.500 20.956 1.00 65.25 238 GLU A O 1
ATOM 1814 N N . ASP A 1 239 ? -16.891 -4.561 20.562 1.00 61.97 239 ASP A N 1
ATOM 1815 C CA . ASP A 1 239 ? -16.474 -4.546 21.972 1.00 61.97 239 ASP A CA 1
ATOM 1816 C C . ASP A 1 239 ? -16.391 -3.138 22.597 1.00 61.97 239 ASP A C 1
ATOM 1818 O O . ASP A 1 239 ? -15.859 -2.972 23.695 1.00 61.97 239 ASP A O 1
ATOM 1822 N N . HIS A 1 240 ? -16.887 -2.095 21.913 1.00 63.31 240 HIS A N 1
ATOM 1823 C CA . HIS A 1 240 ? -16.721 -0.681 22.310 1.00 63.31 240 HIS A CA 1
ATOM 1824 C C . HIS A 1 240 ? -15.245 -0.281 22.516 1.00 63.31 240 HIS A C 1
ATOM 1826 O O . HIS A 1 240 ? -14.925 0.677 23.228 1.00 63.31 240 HIS A O 1
ATOM 1832 N N . GLN A 1 241 ? -14.327 -1.018 21.890 1.00 73.12 241 GLN A N 1
ATOM 1833 C CA . GLN A 1 241 ? -12.900 -0.759 21.954 1.00 73.12 241 GLN A CA 1
ATOM 1834 C C . GLN A 1 241 ? -12.500 0.225 20.858 1.00 73.12 241 GLN A C 1
ATOM 1836 O O . GLN A 1 241 ? -13.111 0.327 19.794 1.00 73.12 241 GLN A O 1
ATOM 1841 N N . LYS A 1 242 ? -11.434 0.987 21.104 1.00 82.94 242 LYS A N 1
ATOM 1842 C CA . LYS A 1 242 ? -10.876 1.831 20.046 1.00 82.94 242 LYS A CA 1
ATOM 1843 C C . LYS A 1 242 ? -10.300 0.929 18.948 1.00 82.94 242 LYS A C 1
ATOM 1845 O O . LYS A 1 242 ? -9.611 -0.033 19.285 1.00 82.94 242 LYS A O 1
ATOM 1850 N N . PRO A 1 243 ? -10.504 1.253 17.658 1.00 89.00 243 PRO A N 1
ATOM 1851 C CA . PRO A 1 243 ? -9.898 0.490 16.580 1.00 89.00 243 PRO A CA 1
ATOM 1852 C C . PRO A 1 243 ? -8.381 0.527 16.700 1.00 89.00 243 PRO A C 1
ATOM 1854 O O . PRO A 1 243 ? -7.785 1.604 16.809 1.00 89.00 243 PRO A O 1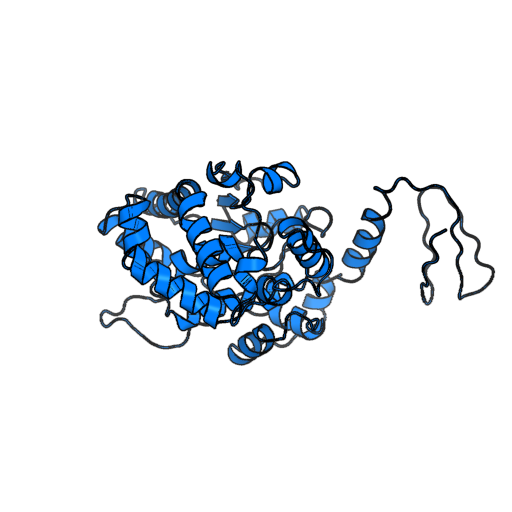
ATOM 1857 N N . GLU A 1 244 ? -7.792 -0.660 16.694 1.00 93.31 244 GLU A N 1
ATOM 1858 C CA . GLU A 1 244 ? -6.356 -0.861 16.796 1.00 93.31 244 GLU A CA 1
ATOM 1859 C C . GLU A 1 244 ? -5.658 -0.433 15.495 1.00 93.31 244 GLU A C 1
ATOM 1861 O O . GLU A 1 244 ? -6.116 -0.831 14.422 1.00 93.31 244 GLU A O 1
ATOM 1866 N N . PRO A 1 245 ? -4.560 0.343 15.555 1.00 97.31 245 PRO A N 1
ATOM 1867 C CA . PRO A 1 245 ? -3.819 0.726 14.360 1.00 97.31 245 PRO A CA 1
ATOM 1868 C C . PRO A 1 245 ? -3.196 -0.471 13.630 1.00 97.31 245 PRO A C 1
ATOM 1870 O O . PRO A 1 245 ? -2.572 -1.349 14.241 1.00 97.31 245 PRO A O 1
ATOM 1873 N N . ILE A 1 246 ? -3.361 -0.485 12.308 1.00 98.38 246 ILE A N 1
ATOM 1874 C CA . ILE A 1 246 ? -2.969 -1.569 11.407 1.00 98.38 246 ILE A CA 1
ATOM 1875 C C . ILE A 1 246 ? -1.899 -1.065 10.447 1.00 98.38 246 ILE A C 1
ATOM 1877 O O . ILE A 1 246 ? -2.084 -0.031 9.812 1.00 98.38 246 ILE A O 1
ATOM 1881 N N . LEU A 1 247 ? -0.827 -1.835 10.274 1.00 98.75 247 LEU A N 1
ATOM 1882 C CA . LEU A 1 247 ? 0.073 -1.719 9.132 1.00 98.75 247 LEU A CA 1
ATOM 1883 C C . LEU A 1 247 ? -0.130 -2.917 8.208 1.00 98.75 247 LEU A C 1
ATOM 1885 O O . LEU A 1 247 ? -0.281 -4.043 8.668 1.00 98.75 247 LEU A O 1
ATOM 1889 N N . PHE A 1 248 ? -0.119 -2.705 6.900 1.00 98.62 248 PHE A N 1
ATOM 1890 C CA . PHE A 1 248 ? -0.061 -3.806 5.943 1.00 98.62 248 PHE A CA 1
ATOM 1891 C C . PHE A 1 248 ? 0.983 -3.536 4.867 1.00 98.62 248 PHE A C 1
ATOM 1893 O O . PHE A 1 248 ? 1.225 -2.392 4.471 1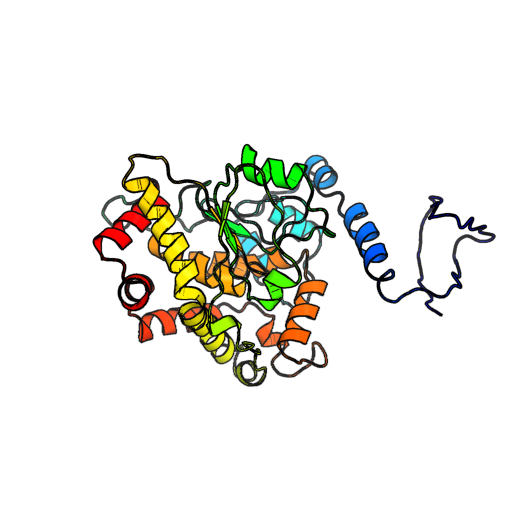.00 98.62 248 PHE A O 1
ATOM 1900 N N . HIS A 1 249 ? 1.627 -4.595 4.391 1.00 98.25 249 HIS A N 1
ATOM 1901 C CA . HIS A 1 249 ? 2.705 -4.468 3.420 1.00 98.25 249 HIS A CA 1
ATOM 1902 C C . HIS A 1 249 ? 2.764 -5.661 2.470 1.00 98.25 249 HIS A C 1
ATOM 1904 O O . HIS A 1 249 ? 2.083 -6.671 2.621 1.00 98.25 249 HIS A O 1
ATOM 1910 N N . CYS A 1 250 ? 3.586 -5.505 1.443 1.00 95.44 250 CYS A N 1
ATOM 1911 C CA . CYS A 1 250 ? 4.092 -6.597 0.629 1.00 95.44 250 CYS A CA 1
ATOM 1912 C C . CYS A 1 250 ? 5.597 -6.360 0.439 1.00 95.44 250 CYS A C 1
ATOM 1914 O O . CYS A 1 250 ? 6.196 -5.640 1.233 1.00 95.44 250 CYS A O 1
ATOM 1916 N N . THR A 1 251 ? 6.227 -6.907 -0.600 1.00 94.44 251 THR A N 1
ATOM 1917 C CA . THR A 1 251 ? 7.652 -6.637 -0.860 1.00 94.44 251 THR A CA 1
ATOM 1918 C C . THR A 1 251 ? 7.906 -5.160 -1.153 1.00 94.44 251 THR A C 1
ATOM 1920 O O . THR A 1 251 ? 8.604 -4.513 -0.390 1.00 94.44 251 THR A O 1
ATOM 1923 N N . ALA A 1 252 ? 7.297 -4.589 -2.197 1.00 95.12 252 ALA A N 1
ATOM 1924 C CA . ALA A 1 252 ? 7.505 -3.181 -2.568 1.00 95.12 252 ALA A CA 1
ATOM 1925 C C . ALA A 1 252 ? 6.572 -2.194 -1.843 1.00 95.12 252 ALA A C 1
ATOM 1927 O O . ALA A 1 252 ? 6.741 -0.980 -1.943 1.00 95.12 252 ALA A O 1
ATOM 1928 N N . GLY A 1 253 ? 5.504 -2.693 -1.213 1.00 96.81 253 GLY A N 1
ATOM 1929 C CA . GLY A 1 253 ? 4.442 -1.834 -0.683 1.00 96.81 253 GLY A CA 1
ATOM 1930 C C . GLY A 1 253 ? 3.654 -1.100 -1.767 1.00 96.81 253 GLY A C 1
ATOM 1931 O O . GLY A 1 253 ? 2.997 -0.105 -1.480 1.00 96.81 253 GLY A O 1
ATOM 1932 N N . ARG A 1 254 ? 3.742 -1.562 -3.020 1.00 96.81 254 ARG A N 1
ATOM 1933 C CA . ARG A 1 254 ? 3.233 -0.888 -4.223 1.00 96.81 254 ARG A CA 1
ATOM 1934 C C . ARG A 1 254 ? 2.008 -1.585 -4.801 1.00 96.81 254 ARG A C 1
ATOM 1936 O O . ARG A 1 254 ? 0.952 -0.979 -4.873 1.00 96.81 254 ARG A O 1
ATOM 1943 N N . ASP A 1 255 ? 2.153 -2.859 -5.164 1.00 96.00 255 ASP A N 1
ATOM 1944 C CA . ASP A 1 255 ? 1.171 -3.596 -5.969 1.00 96.00 255 ASP A CA 1
ATOM 1945 C C . ASP A 1 255 ? 0.050 -4.209 -5.115 1.00 96.00 255 ASP A C 1
ATOM 1947 O O . ASP A 1 255 ? -1.025 -3.628 -5.010 1.00 96.00 255 ASP A O 1
ATOM 1951 N N . ARG A 1 256 ? 0.307 -5.326 -4.416 1.00 96.50 256 ARG A N 1
ATOM 1952 C CA . ARG A 1 256 ? -0.675 -5.954 -3.498 1.00 96.50 256 ARG A CA 1
ATOM 1953 C C . ARG A 1 256 ? -1.163 -4.990 -2.417 1.00 96.50 256 ARG A C 1
ATOM 1955 O O . ARG A 1 256 ? -2.359 -4.831 -2.208 1.00 96.50 256 ARG A O 1
ATOM 1962 N N . THR A 1 257 ? -0.229 -4.276 -1.795 1.00 98.38 257 THR A N 1
ATOM 1963 C CA . THR A 1 257 ? -0.523 -3.191 -0.853 1.00 98.38 257 THR A CA 1
ATOM 1964 C C . THR A 1 257 ? -1.312 -2.061 -1.515 1.00 98.38 257 THR A C 1
ATOM 1966 O O . THR A 1 257 ? -2.214 -1.517 -0.897 1.00 98.38 257 THR A O 1
ATOM 1969 N N . GLY A 1 258 ? -1.037 -1.714 -2.775 1.00 98.56 258 GLY A N 1
ATOM 1970 C CA . GLY A 1 258 ? -1.803 -0.694 -3.495 1.00 98.56 258 GLY A CA 1
ATOM 1971 C C . GLY A 1 258 ? -3.257 -1.089 -3.694 1.00 98.56 258 GLY A C 1
ATOM 1972 O O . GLY A 1 258 ? -4.137 -0.285 -3.412 1.00 98.56 258 GLY A O 1
ATOM 1973 N N . VAL A 1 259 ? -3.514 -2.336 -4.093 1.00 98.75 259 VAL A N 1
ATOM 1974 C CA . VAL A 1 259 ? -4.875 -2.875 -4.237 1.00 98.75 259 VAL A CA 1
ATOM 1975 C C . VAL A 1 259 ? -5.642 -2.798 -2.912 1.00 98.75 259 VAL A C 1
ATOM 1977 O O . VAL A 1 259 ? -6.762 -2.291 -2.885 1.00 98.75 259 VAL A O 1
ATOM 1980 N N . VAL A 1 260 ? -5.028 -3.225 -1.803 1.00 98.75 260 VAL A N 1
ATOM 1981 C CA . VAL A 1 260 ? -5.661 -3.167 -0.472 1.00 98.75 260 VAL A CA 1
ATOM 1982 C C . VAL A 1 260 ? -5.867 -1.728 0.011 1.00 98.75 260 VAL A C 1
ATOM 1984 O O . VAL A 1 260 ? -6.931 -1.410 0.536 1.00 98.75 260 VAL A O 1
ATOM 1987 N N . ALA A 1 261 ? -4.902 -0.833 -0.212 1.00 98.88 261 ALA A N 1
ATOM 1988 C CA . ALA A 1 261 ? -5.057 0.585 0.105 1.00 98.88 261 ALA A CA 1
ATOM 1989 C C . ALA A 1 261 ? -6.202 1.219 -0.698 1.00 98.88 261 ALA A C 1
ATOM 1991 O O . ALA A 1 261 ? -7.032 1.919 -0.124 1.00 98.88 261 ALA A O 1
ATOM 1992 N N . GLY A 1 262 ? -6.297 0.917 -1.997 1.00 98.75 262 GLY A N 1
ATOM 1993 C CA . GLY A 1 262 ? -7.367 1.402 -2.864 1.00 98.75 262 GLY A CA 1
ATOM 1994 C C . GLY A 1 262 ? -8.752 0.953 -2.410 1.00 98.75 262 GLY A C 1
ATOM 1995 O O . GLY A 1 262 ? -9.675 1.769 -2.375 1.00 98.75 262 GLY A O 1
ATOM 1996 N N . LEU A 1 263 ? -8.879 -0.303 -1.976 1.00 98.88 263 LEU A N 1
ATOM 1997 C CA . LEU A 1 263 ? -10.090 -0.823 -1.343 1.00 98.88 263 LEU A CA 1
ATOM 1998 C C . LEU A 1 263 ? -10.443 -0.030 -0.071 1.00 98.88 263 LEU A C 1
ATOM 2000 O O . LEU A 1 263 ? -11.549 0.496 0.029 1.00 98.88 263 LEU A O 1
ATOM 2004 N N . LEU A 1 264 ? -9.513 0.095 0.882 1.00 98.75 264 LEU A N 1
ATOM 2005 C CA . LEU A 1 264 ? -9.761 0.768 2.166 1.00 98.75 264 LEU A CA 1
ATOM 2006 C C . LEU A 1 264 ? -10.110 2.252 1.996 1.00 98.75 264 LEU A C 1
ATOM 2008 O O . LEU A 1 264 ? -11.067 2.733 2.600 1.00 98.75 264 LEU A O 1
ATOM 2012 N N . LEU A 1 265 ? -9.375 2.973 1.148 1.00 98.69 265 LEU A N 1
ATOM 2013 C CA . LEU A 1 265 ? -9.646 4.378 0.845 1.00 98.69 265 LEU A CA 1
ATOM 2014 C C . LEU A 1 265 ? -11.021 4.552 0.185 1.00 98.69 265 LEU A C 1
ATOM 2016 O O . LEU A 1 265 ? -11.772 5.452 0.562 1.00 98.69 265 LEU A O 1
ATOM 2020 N N . SER A 1 266 ? -11.395 3.654 -0.731 1.00 98.38 266 SER A N 1
ATOM 2021 C CA . SER A 1 266 ? -12.713 3.690 -1.375 1.00 98.38 266 SER A CA 1
ATOM 2022 C C . SER A 1 266 ? -13.850 3.440 -0.376 1.00 98.38 266 SER A C 1
ATOM 2024 O O . SER A 1 266 ? -14.836 4.172 -0.387 1.00 98.38 266 SER A O 1
ATOM 2026 N N . LEU A 1 267 ? -13.699 2.484 0.553 1.00 97.56 267 LEU A N 1
ATOM 2027 C CA . LEU A 1 267 ? -14.666 2.255 1.644 1.00 97.56 267 LEU A CA 1
ATOM 2028 C C . LEU A 1 267 ? -14.748 3.439 2.631 1.00 97.56 267 LEU A C 1
ATOM 2030 O O . LEU A 1 267 ? -15.780 3.672 3.268 1.00 97.56 267 LEU A O 1
ATOM 2034 N N . ALA A 1 268 ? -13.670 4.217 2.751 1.00 96.75 268 ALA A N 1
ATOM 2035 C CA . ALA A 1 268 ? -13.641 5.470 3.504 1.00 96.75 268 ALA A CA 1
ATOM 2036 C C . ALA A 1 268 ? -14.241 6.666 2.731 1.00 96.75 268 ALA A C 1
ATOM 2038 O O . ALA A 1 268 ? -14.284 7.777 3.264 1.00 96.75 268 ALA A O 1
ATOM 2039 N N . GLY A 1 269 ? -14.737 6.448 1.507 1.00 95.44 269 GLY A N 1
ATOM 2040 C CA . GLY A 1 269 ? -15.383 7.459 0.668 1.00 95.44 269 GLY A CA 1
ATOM 2041 C C . GLY A 1 269 ? -14.416 8.385 -0.072 1.00 95.44 269 GLY A C 1
ATOM 2042 O O . GLY A 1 269 ? -14.836 9.448 -0.527 1.00 95.44 269 GLY A O 1
ATOM 2043 N N . VAL A 1 270 ? -13.132 8.026 -0.163 1.00 96.50 270 VAL A N 1
ATOM 2044 C CA . VAL A 1 270 ? -12.121 8.812 -0.887 1.00 96.50 270 VAL A CA 1
ATOM 2045 C C . VAL A 1 270 ? -12.392 8.770 -2.392 1.00 96.50 270 VAL A C 1
ATOM 2047 O O . VAL A 1 270 ? -12.810 7.744 -2.929 1.00 96.50 270 VAL A O 1
ATOM 2050 N N . SER A 1 271 ? -12.158 9.895 -3.074 1.00 95.88 271 SER A N 1
ATOM 2051 C CA . SER A 1 271 ? -12.350 10.017 -4.522 1.00 95.88 271 SER A CA 1
ATOM 2052 C C . SER A 1 271 ? -11.418 9.080 -5.303 1.00 95.88 271 SER A C 1
ATOM 2054 O O . SER A 1 271 ? -10.297 8.806 -4.878 1.00 95.88 271 SER A O 1
ATOM 2056 N N . GLU A 1 272 ? -11.841 8.617 -6.483 1.00 96.31 272 GLU A N 1
ATOM 2057 C CA . GLU A 1 272 ? -10.990 7.770 -7.340 1.00 96.31 272 GLU A CA 1
ATOM 2058 C C . GLU A 1 272 ? -9.671 8.452 -7.730 1.00 96.31 272 GLU A C 1
ATOM 2060 O O . GLU A 1 272 ? -8.650 7.777 -7.850 1.00 96.31 272 GLU A O 1
ATOM 2065 N N . GLU A 1 273 ? -9.682 9.778 -7.884 1.00 96.44 273 GLU A N 1
ATOM 2066 C CA . GLU A 1 273 ? -8.490 10.575 -8.181 1.00 96.44 273 GLU A CA 1
ATOM 2067 C C . GLU A 1 273 ? -7.494 10.572 -7.013 1.00 96.44 273 GLU A C 1
ATOM 2069 O O . GLU A 1 273 ? -6.298 10.365 -7.220 1.00 96.44 273 GLU A O 1
ATOM 2074 N N . ASP A 1 274 ? -7.971 10.736 -5.777 1.00 97.12 274 ASP A N 1
ATOM 2075 C CA . ASP A 1 274 ? -7.097 10.710 -4.602 1.00 97.12 274 ASP A CA 1
ATOM 2076 C C . ASP A 1 274 ? -6.619 9.287 -4.262 1.00 97.12 274 ASP A C 1
ATOM 2078 O O . ASP A 1 274 ? -5.492 9.108 -3.795 1.00 97.12 274 ASP A O 1
ATOM 2082 N N . VAL A 1 275 ? -7.433 8.263 -4.544 1.00 98.31 275 VAL A N 1
ATOM 2083 C CA . VAL A 1 275 ? -7.007 6.855 -4.463 1.00 98.31 275 VAL A CA 1
ATOM 2084 C C . VAL A 1 275 ? -5.885 6.569 -5.465 1.00 98.31 275 VAL A C 1
ATOM 2086 O O . VAL A 1 275 ? -4.877 5.953 -5.118 1.00 98.31 275 VAL A O 1
ATOM 2089 N N . GLU A 1 276 ? -6.034 7.026 -6.710 1.00 98.12 276 GLU A N 1
ATOM 2090 C CA . GLU A 1 276 ? -4.989 6.919 -7.730 1.00 98.12 276 GLU A CA 1
ATOM 2091 C C . GLU A 1 276 ? -3.719 7.674 -7.327 1.00 98.12 276 GLU A C 1
ATOM 2093 O O . GLU A 1 276 ? -2.615 7.167 -7.532 1.00 98.12 276 GLU A O 1
ATOM 2098 N N . MET A 1 277 ? -3.856 8.867 -6.743 1.00 97.81 277 MET A N 1
ATOM 2099 C CA . MET A 1 277 ? -2.718 9.628 -6.232 1.00 97.81 277 MET A CA 1
ATOM 2100 C C . MET A 1 277 ? -1.940 8.815 -5.191 1.00 97.81 277 MET A C 1
ATOM 2102 O O . MET A 1 277 ? -0.726 8.698 -5.331 1.00 97.81 277 MET A O 1
ATOM 2106 N N . ASP A 1 278 ? -2.594 8.216 -4.186 1.00 98.38 278 ASP A N 1
ATOM 2107 C CA . ASP A 1 278 ? -1.899 7.360 -3.208 1.00 98.38 278 ASP A CA 1
ATOM 2108 C C . ASP A 1 278 ? -1.150 6.204 -3.886 1.00 98.38 278 ASP A C 1
ATOM 2110 O O . ASP A 1 278 ? -0.012 5.893 -3.522 1.00 98.38 278 ASP A O 1
ATOM 2114 N N . TRP A 1 279 ? -1.748 5.579 -4.902 1.00 98.50 279 TRP A N 1
ATOM 2115 C CA . TRP A 1 279 ? -1.065 4.545 -5.675 1.00 98.50 279 TRP A CA 1
ATOM 2116 C C . TRP A 1 279 ? 0.197 5.094 -6.362 1.00 98.50 279 TRP A C 1
ATOM 2118 O O . TRP A 1 279 ? 1.277 4.518 -6.177 1.00 98.50 279 TRP A O 1
ATOM 2128 N N . MET A 1 280 ? 0.092 6.239 -7.049 1.00 98.31 280 MET A N 1
ATOM 2129 C CA . MET A 1 280 ? 1.205 6.923 -7.725 1.00 98.31 280 MET A CA 1
ATOM 2130 C C . MET A 1 280 ? 2.332 7.332 -6.769 1.00 98.31 280 MET A C 1
ATOM 2132 O O . MET A 1 280 ? 3.501 7.178 -7.121 1.00 98.31 280 MET A O 1
ATOM 2136 N N . LEU A 1 281 ? 2.028 7.752 -5.532 1.00 98.44 281 LEU A N 1
ATOM 2137 C CA . LEU A 1 281 ? 3.041 8.083 -4.513 1.00 98.44 281 LEU A CA 1
ATOM 2138 C C . LEU A 1 281 ? 4.015 6.928 -4.235 1.00 98.44 281 LEU A C 1
ATOM 2140 O O . LEU A 1 281 ? 5.138 7.153 -3.779 1.00 98.44 281 LEU A O 1
ATOM 2144 N N . SER A 1 282 ? 3.640 5.690 -4.566 1.00 98.19 282 SER A N 1
ATOM 2145 C CA . SER A 1 282 ? 4.562 4.560 -4.488 1.00 98.19 282 SER A CA 1
ATOM 2146 C C . SER A 1 282 ? 5.801 4.747 -5.368 1.00 98.19 282 SER A C 1
ATOM 2148 O O . SER A 1 282 ? 6.851 4.257 -4.976 1.00 98.19 282 SER A O 1
ATOM 2150 N N . ARG A 1 283 ? 5.739 5.507 -6.477 1.00 97.38 283 ARG A N 1
ATOM 2151 C CA . ARG A 1 283 ? 6.910 5.842 -7.313 1.00 97.38 283 ARG A CA 1
ATOM 2152 C C . ARG A 1 283 ? 8.016 6.502 -6.493 1.00 97.38 283 ARG A C 1
ATOM 2154 O O . ARG A 1 283 ? 9.182 6.171 -6.686 1.00 97.38 283 ARG A O 1
ATOM 2161 N N . ILE A 1 284 ? 7.643 7.410 -5.592 1.00 97.25 284 ILE A N 1
ATOM 2162 C CA . ILE A 1 284 ? 8.568 8.111 -4.694 1.00 97.25 284 ILE A CA 1
ATOM 2163 C C . ILE A 1 284 ? 9.011 7.156 -3.585 1.00 97.25 284 ILE A C 1
ATOM 2165 O O . ILE A 1 284 ? 10.202 6.957 -3.360 1.00 97.25 284 ILE A O 1
ATOM 2169 N N . GLY A 1 285 ? 8.048 6.516 -2.916 1.00 95.31 285 GLY A N 1
ATOM 2170 C CA . GLY A 1 285 ? 8.312 5.683 -1.746 1.00 95.31 285 GLY A CA 1
ATOM 2171 C C . GLY A 1 285 ? 9.188 4.458 -2.021 1.00 95.31 285 GLY A C 1
ATOM 2172 O O . GLY A 1 285 ? 9.925 4.029 -1.134 1.00 95.31 285 GLY A O 1
ATOM 2173 N N . THR A 1 286 ? 9.136 3.900 -3.233 1.00 95.00 286 THR A N 1
ATOM 2174 C CA . THR A 1 286 ? 9.975 2.762 -3.639 1.00 95.00 286 THR A CA 1
ATOM 2175 C C . THR A 1 286 ? 11.385 3.154 -4.060 1.00 95.00 286 THR A C 1
ATOM 2177 O O . THR A 1 286 ? 12.225 2.272 -4.212 1.00 95.00 286 THR A O 1
ATOM 2180 N N .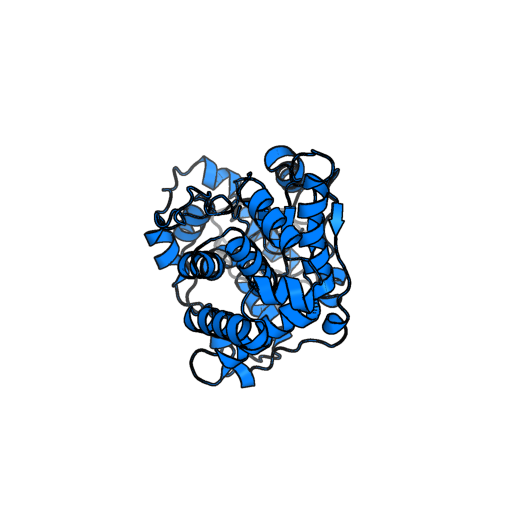 GLU A 1 287 ? 11.671 4.444 -4.248 1.00 93.94 287 GLU A N 1
ATOM 2181 C CA . GLU A 1 287 ? 12.946 4.877 -4.822 1.00 93.94 287 GLU A CA 1
ATOM 2182 C C . GLU A 1 287 ? 14.143 4.596 -3.903 1.00 93.94 287 GLU A C 1
ATOM 2184 O O . GLU A 1 287 ? 15.232 4.296 -4.385 1.00 93.94 287 GLU A O 1
ATOM 2189 N N . LEU A 1 288 ? 13.927 4.566 -2.583 1.00 89.06 288 LEU A N 1
ATOM 2190 C CA . LEU A 1 288 ? 14.943 4.134 -1.614 1.00 89.06 288 LEU A CA 1
ATOM 2191 C C . LEU A 1 288 ? 15.423 2.688 -1.830 1.00 89.06 288 LEU A C 1
ATOM 2193 O O . LEU A 1 288 ? 16.528 2.349 -1.422 1.00 89.06 288 LEU A O 1
ATOM 2197 N N . ALA A 1 289 ? 14.594 1.843 -2.448 1.00 90.50 289 ALA A N 1
ATOM 2198 C CA . ALA A 1 289 ? 14.872 0.430 -2.709 1.00 90.50 289 ALA A CA 1
ATOM 2199 C C . ALA A 1 289 ? 14.886 0.114 -4.217 1.00 90.50 289 ALA A C 1
ATOM 2201 O O . ALA A 1 289 ? 14.628 -1.019 -4.630 1.00 90.50 289 ALA A O 1
ATOM 2202 N N . ARG A 1 290 ? 15.133 1.127 -5.058 1.00 90.69 290 ARG A N 1
ATOM 2203 C CA . ARG A 1 290 ? 14.990 1.057 -6.517 1.00 90.69 290 ARG A CA 1
ATOM 2204 C C . ARG A 1 290 ? 15.730 -0.126 -7.138 1.00 90.69 290 ARG A C 1
ATOM 2206 O O . ARG A 1 290 ? 15.121 -0.912 -7.858 1.00 90.69 290 ARG A O 1
ATOM 2213 N N . GLU A 1 291 ? 17.026 -0.261 -6.869 1.00 90.50 291 GLU A N 1
ATOM 2214 C CA . GLU A 1 291 ? 17.865 -1.301 -7.480 1.00 90.50 291 GLU A CA 1
ATOM 2215 C C . GLU A 1 291 ? 17.405 -2.707 -7.078 1.00 90.50 291 GLU A C 1
ATOM 2217 O O . GLU A 1 291 ? 17.279 -3.594 -7.924 1.00 90.50 291 GLU A O 1
ATOM 2222 N N . GLN A 1 292 ? 17.077 -2.898 -5.797 1.00 89.06 292 GLN A N 1
ATOM 2223 C CA . GLN A 1 292 ? 16.595 -4.172 -5.271 1.00 89.06 292 GLN A CA 1
ATOM 2224 C C . GLN A 1 292 ? 15.242 -4.543 -5.881 1.00 89.06 292 GLN A C 1
ATOM 2226 O O . GLN A 1 292 ? 15.025 -5.698 -6.249 1.00 89.06 292 GLN A O 1
ATOM 2231 N N . LEU A 1 293 ? 14.336 -3.572 -6.019 1.00 91.94 293 LEU A N 1
ATOM 2232 C CA . LEU A 1 293 ? 13.009 -3.792 -6.586 1.00 91.94 293 LEU A CA 1
ATOM 2233 C C . LEU A 1 293 ? 13.047 -4.029 -8.097 1.00 91.94 293 LEU A C 1
ATOM 2235 O O . LEU A 1 293 ? 12.299 -4.877 -8.582 1.00 91.94 293 LEU A O 1
ATOM 2239 N N . LEU A 1 294 ? 13.936 -3.355 -8.833 1.00 92.75 294 LEU A N 1
ATOM 2240 C CA . LEU A 1 294 ? 14.174 -3.650 -10.248 1.00 92.75 294 LEU A CA 1
ATOM 2241 C C . LEU A 1 294 ? 14.733 -5.066 -10.417 1.00 92.75 294 LEU A C 1
ATOM 2243 O O . LEU A 1 294 ? 14.202 -5.831 -11.219 1.00 92.75 294 LEU A O 1
ATOM 2247 N N . GLY A 1 295 ? 15.725 -5.461 -9.612 1.00 91.94 295 GLY A N 1
ATOM 2248 C CA . GLY A 1 295 ? 16.258 -6.826 -9.625 1.00 91.94 295 GLY A CA 1
ATOM 2249 C C . GLY A 1 295 ? 15.207 -7.883 -9.263 1.00 91.94 295 GLY A C 1
ATOM 2250 O O . GLY A 1 295 ? 15.115 -8.926 -9.915 1.00 91.94 295 GLY A O 1
ATOM 2251 N N . PHE A 1 296 ? 14.363 -7.598 -8.267 1.00 90.25 296 PHE A N 1
ATOM 2252 C CA . PHE A 1 296 ? 13.236 -8.452 -7.892 1.00 90.25 296 PHE A CA 1
ATOM 2253 C C . PHE A 1 296 ? 12.231 -8.603 -9.042 1.00 90.25 296 PHE A C 1
ATOM 2255 O O . PHE A 1 296 ? 11.862 -9.727 -9.384 1.00 90.25 296 PHE A O 1
ATOM 2262 N N . ALA A 1 297 ? 11.830 -7.496 -9.675 1.00 92.25 297 ALA A N 1
ATOM 2263 C CA . ALA A 1 297 ? 10.905 -7.504 -10.803 1.00 92.25 297 ALA A CA 1
ATOM 2264 C C . ALA A 1 297 ? 11.487 -8.252 -12.011 1.00 92.25 297 ALA A C 1
ATOM 2266 O O . ALA A 1 297 ? 10.788 -9.064 -12.613 1.00 92.25 297 ALA A O 1
ATOM 2267 N N . MET A 1 298 ? 12.770 -8.041 -12.335 1.00 92.75 298 MET A N 1
ATOM 2268 C CA . MET A 1 298 ? 13.445 -8.758 -13.423 1.00 92.75 298 MET A CA 1
ATOM 2269 C C . MET A 1 298 ? 13.408 -10.267 -13.190 1.00 92.75 298 MET A C 1
ATOM 2271 O O . MET A 1 298 ? 13.002 -11.019 -14.074 1.00 92.75 298 MET A O 1
ATOM 2275 N N . LYS A 1 299 ? 13.768 -10.711 -11.980 1.00 90.56 299 LYS A N 1
ATOM 2276 C CA . LYS A 1 299 ? 13.743 -12.130 -11.612 1.00 90.56 299 LYS A CA 1
ATOM 2277 C C . LYS A 1 299 ? 12.327 -12.709 -11.656 1.00 90.56 299 LYS A C 1
ATOM 2279 O O . LYS A 1 299 ? 12.144 -13.797 -12.192 1.00 90.56 299 LYS A O 1
ATOM 2284 N N . GLY A 1 300 ? 11.343 -11.995 -11.108 1.00 88.06 300 GLY A N 1
ATOM 2285 C CA . GLY A 1 300 ? 9.946 -12.440 -11.062 1.00 88.06 300 GLY A CA 1
ATOM 2286 C C . GLY A 1 300 ? 9.269 -12.511 -12.434 1.00 88.06 300 GLY A C 1
ATOM 2287 O O . GLY A 1 300 ? 8.370 -13.326 -12.628 1.00 88.06 300 GLY A O 1
ATOM 2288 N N . ALA A 1 301 ? 9.720 -11.691 -13.385 1.00 90.56 301 ALA A N 1
ATOM 2289 C CA . ALA A 1 301 ? 9.213 -11.660 -14.755 1.00 90.56 301 ALA A CA 1
ATOM 2290 C C . ALA A 1 301 ? 10.064 -12.470 -15.753 1.00 90.56 301 ALA A C 1
ATOM 2292 O O . ALA A 1 301 ? 9.758 -12.495 -16.943 1.00 90.56 301 ALA A O 1
ATOM 2293 N N . GLY A 1 302 ? 11.164 -13.090 -15.303 1.00 90.50 302 GLY A N 1
ATOM 2294 C CA . GLY A 1 302 ? 12.115 -13.774 -16.187 1.00 90.50 302 GLY A CA 1
ATOM 2295 C C . GLY A 1 302 ? 12.792 -12.845 -17.207 1.00 90.50 302 GLY A C 1
ATOM 2296 O O . GLY A 1 302 ? 13.193 -13.292 -18.282 1.00 90.50 302 GLY A O 1
ATOM 2297 N N . ALA A 1 303 ? 12.898 -11.549 -16.899 1.00 92.06 303 ALA A N 1
ATOM 2298 C CA . ALA A 1 303 ? 13.512 -10.554 -17.772 1.00 92.06 303 ALA A CA 1
ATOM 2299 C C . ALA A 1 303 ? 15.036 -10.748 -17.831 1.00 92.06 303 ALA A C 1
ATOM 2301 O O . ALA A 1 303 ? 15.685 -10.985 -16.812 1.00 92.06 303 ALA A O 1
ATOM 2302 N N . ARG A 1 304 ? 15.624 -10.602 -19.024 1.00 91.00 304 ARG A N 1
ATOM 2303 C CA . ARG A 1 304 ? 17.082 -10.724 -19.222 1.00 91.00 304 ARG A CA 1
ATOM 2304 C C . ARG A 1 304 ? 17.825 -9.430 -18.896 1.00 91.00 304 ARG A C 1
ATOM 2306 O O . ARG A 1 304 ? 18.958 -9.469 -18.430 1.00 91.00 304 ARG A O 1
ATOM 2313 N N . SER A 1 305 ? 17.179 -8.300 -19.148 1.00 91.50 305 SER A N 1
ATOM 2314 C CA . SER A 1 305 ? 17.666 -6.949 -18.867 1.00 91.50 305 SER A CA 1
ATOM 2315 C C . SER A 1 305 ? 16.485 -5.984 -18.722 1.00 91.50 305 SER A C 1
ATOM 2317 O O . SER A 1 305 ? 15.336 -6.374 -18.971 1.00 91.50 305 SER A O 1
ATOM 2319 N N . VAL A 1 306 ? 16.752 -4.733 -18.341 1.00 88.75 306 VAL A N 1
ATOM 2320 C CA . VAL A 1 306 ? 15.712 -3.698 -18.206 1.00 88.75 306 VAL A CA 1
ATOM 2321 C C . VAL A 1 306 ? 15.079 -3.312 -19.550 1.00 88.75 306 VAL A C 1
ATOM 2323 O O . VAL A 1 306 ? 13.951 -2.837 -19.585 1.00 88.75 306 VAL A O 1
ATOM 2326 N N . GLU A 1 307 ? 15.757 -3.601 -20.660 1.00 91.75 307 GLU A N 1
ATOM 2327 C CA . GLU A 1 307 ? 15.279 -3.402 -22.033 1.00 91.75 307 GLU A CA 1
ATOM 2328 C C . GLU A 1 307 ? 14.405 -4.563 -22.541 1.00 91.75 307 GLU A C 1
ATOM 2330 O O . GLU A 1 307 ? 13.972 -4.556 -23.695 1.00 91.75 307 GLU A O 1
ATOM 2335 N N . SER A 1 308 ? 14.151 -5.590 -21.718 1.00 94.50 308 SER A N 1
ATOM 2336 C CA . SER A 1 308 ? 13.271 -6.697 -22.116 1.00 94.50 308 SER A CA 1
ATOM 2337 C C . SER A 1 308 ? 11.886 -6.145 -22.497 1.00 94.50 308 SER A C 1
ATOM 2339 O O . SER A 1 308 ? 11.314 -5.381 -21.716 1.00 94.50 308 SER A O 1
ATOM 2341 N N . PRO A 1 309 ? 11.308 -6.524 -23.654 1.00 95.62 309 PRO A N 1
ATOM 2342 C CA . PRO A 1 309 ? 10.016 -5.997 -24.085 1.00 95.62 309 PRO A CA 1
ATOM 2343 C C . PRO A 1 309 ? 8.930 -6.154 -23.012 1.00 95.62 309 PRO A C 1
ATOM 2345 O O . PRO A 1 309 ? 8.770 -7.230 -22.441 1.00 95.62 309 PRO A O 1
ATOM 2348 N N . GLY A 1 310 ? 8.207 -5.068 -22.725 1.00 95.50 310 GLY A N 1
ATOM 2349 C CA . GLY A 1 310 ? 7.172 -5.015 -21.685 1.00 95.50 310 GLY A CA 1
ATOM 2350 C C . GLY A 1 310 ? 7.693 -4.786 -20.260 1.00 95.50 310 GLY A C 1
ATOM 2351 O O . GLY A 1 310 ? 6.901 -4.460 -19.377 1.00 95.50 310 GLY A O 1
ATOM 2352 N N . PHE A 1 311 ? 9.004 -4.893 -20.011 1.00 96.12 311 PHE A N 1
ATOM 2353 C CA . PHE A 1 311 ? 9.562 -4.720 -18.668 1.00 96.12 311 PHE A CA 1
ATOM 2354 C C . PHE A 1 311 ? 9.429 -3.283 -18.159 1.00 96.12 311 PHE A C 1
ATOM 2356 O O . PHE A 1 311 ? 9.022 -3.076 -17.019 1.00 96.12 311 PHE A O 1
ATOM 2363 N N . GLU A 1 312 ? 9.683 -2.288 -19.011 1.00 95.44 312 GLU A N 1
ATOM 2364 C CA . GLU A 1 312 ? 9.467 -0.880 -18.664 1.00 95.44 312 GLU A CA 1
ATOM 2365 C C . GLU A 1 312 ? 8.013 -0.624 -18.239 1.00 95.44 312 GLU A C 1
ATOM 2367 O O . GLU A 1 312 ? 7.764 -0.024 -17.192 1.00 95.44 312 GLU A O 1
ATOM 2372 N N . ASN A 1 313 ? 7.045 -1.146 -19.000 1.00 96.38 313 ASN A N 1
ATOM 2373 C CA . ASN A 1 313 ? 5.626 -1.059 -18.657 1.00 96.38 313 ASN A CA 1
ATOM 2374 C C . ASN A 1 313 ? 5.319 -1.744 -17.317 1.00 96.38 313 ASN A C 1
ATOM 2376 O O . ASN A 1 313 ? 4.572 -1.182 -16.529 1.00 96.38 313 ASN A O 1
ATOM 2380 N N . LEU A 1 314 ? 5.921 -2.897 -17.012 1.00 95.88 314 LEU A N 1
ATOM 2381 C CA . LEU A 1 314 ? 5.746 -3.590 -15.728 1.00 95.88 314 LEU A CA 1
ATOM 2382 C C . LEU A 1 314 ? 6.241 -2.775 -14.518 1.00 95.88 314 LEU A C 1
ATOM 2384 O O . LEU A 1 314 ? 5.676 -2.855 -13.420 1.00 95.88 314 LEU A O 1
ATOM 2388 N N . VAL A 1 315 ? 7.346 -2.044 -14.672 1.00 94.94 315 VAL A N 1
ATOM 2389 C CA . VAL A 1 315 ? 7.949 -1.306 -13.552 1.00 94.94 315 VAL A CA 1
ATOM 2390 C C . VAL A 1 315 ? 7.449 0.137 -13.450 1.00 94.94 315 VAL A C 1
ATOM 2392 O O . VAL A 1 315 ? 7.569 0.723 -12.373 1.00 94.94 315 VAL A O 1
ATOM 2395 N N . SER A 1 316 ? 6.812 0.673 -14.494 1.00 94.38 316 SER A N 1
ATOM 2396 C CA . SER A 1 316 ? 6.264 2.035 -14.539 1.00 94.38 316 SER A CA 1
ATOM 2397 C C . SER A 1 316 ? 4.865 2.152 -13.935 1.00 94.38 316 SER A C 1
ATOM 2399 O O . SER A 1 316 ? 3.907 1.576 -14.442 1.00 94.38 316 SER A O 1
ATOM 2401 N N . LEU A 1 317 ? 4.697 3.018 -12.935 1.00 94.62 317 LEU A N 1
ATOM 2402 C CA . LEU A 1 317 ? 3.365 3.401 -12.462 1.00 94.62 317 LEU A CA 1
ATOM 2403 C C . LEU A 1 317 ? 2.734 4.409 -13.430 1.00 94.62 317 LEU A C 1
ATOM 2405 O O . LEU A 1 317 ? 3.147 5.562 -13.498 1.00 94.62 317 LEU A O 1
ATOM 2409 N N . LYS A 1 318 ? 1.741 3.956 -14.200 1.00 95.56 318 LYS A N 1
ATOM 2410 C CA . LYS A 1 318 ? 0.983 4.776 -15.156 1.00 95.56 318 LYS A CA 1
ATOM 2411 C C . LYS A 1 318 ? -0.479 4.831 -14.716 1.00 95.56 318 LYS A C 1
ATOM 2413 O O . LYS A 1 318 ? -1.107 3.787 -14.536 1.00 95.56 318 LYS A O 1
ATOM 2418 N N . ARG A 1 319 ? -1.029 6.036 -14.526 1.00 96.81 319 ARG A N 1
ATOM 2419 C CA . ARG A 1 319 ? -2.400 6.268 -14.016 1.00 96.81 319 ARG A CA 1
ATOM 2420 C C . ARG A 1 319 ? -3.454 5.483 -14.797 1.00 96.81 319 ARG A C 1
ATOM 2422 O O . ARG A 1 319 ? -4.389 4.932 -14.226 1.00 96.81 319 ARG A O 1
ATOM 2429 N N . GLU A 1 320 ? -3.275 5.362 -16.109 1.00 97.25 320 GLU A N 1
ATOM 2430 C CA . GLU A 1 320 ? -4.176 4.621 -16.993 1.00 97.25 320 GLU A CA 1
ATOM 2431 C C . GLU A 1 320 ? -4.316 3.150 -16.603 1.00 97.25 320 GLU A C 1
ATOM 2433 O O . GLU A 1 320 ? -5.419 2.609 -16.689 1.00 97.25 320 GLU A O 1
ATOM 2438 N N . CYS A 1 321 ? -3.238 2.532 -16.116 1.00 98.12 321 CYS A N 1
ATOM 2439 C CA . CYS A 1 321 ? -3.235 1.155 -15.642 1.00 98.12 321 CYS A CA 1
ATOM 2440 C C . CYS A 1 321 ? -4.082 1.002 -14.373 1.00 98.12 321 CYS A C 1
ATOM 2442 O O . CYS A 1 321 ? -4.911 0.093 -14.294 1.00 98.12 321 CYS A O 1
ATOM 2444 N N . TRP A 1 322 ? -3.945 1.925 -13.412 1.00 98.50 322 TRP A N 1
ATOM 2445 C CA . TRP A 1 322 ? -4.787 1.945 -12.213 1.00 98.50 322 TRP A CA 1
ATOM 2446 C C . TRP A 1 322 ? -6.261 2.181 -12.562 1.00 98.50 322 TRP A C 1
ATOM 2448 O O . TRP A 1 322 ? -7.132 1.426 -12.129 1.00 98.50 322 TRP A O 1
ATOM 2458 N N . ARG A 1 323 ? -6.558 3.161 -13.427 1.00 98.56 323 ARG A N 1
ATOM 2459 C CA . ARG A 1 323 ? -7.930 3.428 -13.900 1.00 98.56 323 ARG A CA 1
ATOM 2460 C C . ARG A 1 323 ? -8.529 2.229 -14.625 1.00 98.56 323 ARG A C 1
ATOM 2462 O O . ARG A 1 323 ? -9.710 1.940 -14.446 1.00 98.56 323 ARG A O 1
ATOM 2469 N N . ALA A 1 324 ? -7.745 1.538 -15.454 1.00 98.62 324 ALA A N 1
ATOM 2470 C CA . ALA A 1 324 ? -8.183 0.325 -16.138 1.00 98.62 324 ALA A CA 1
ATOM 2471 C C . ALA A 1 324 ? -8.536 -0.781 -15.139 1.00 98.62 324 ALA A C 1
ATOM 2473 O O . ALA A 1 324 ? -9.599 -1.386 -15.259 1.00 98.62 324 ALA A O 1
ATOM 2474 N N . PHE A 1 325 ? -7.703 -0.981 -14.116 1.00 98.69 325 PHE A N 1
ATOM 2475 C CA . PHE A 1 325 ? -7.985 -1.917 -13.033 1.00 98.69 325 PHE A CA 1
ATOM 2476 C C . PHE A 1 325 ? -9.265 -1.555 -12.264 1.00 98.69 325 PHE A C 1
ATOM 2478 O O . PHE A 1 325 ? -10.139 -2.403 -12.114 1.00 98.69 325 PHE A O 1
ATOM 2485 N N . VAL A 1 326 ? -9.445 -0.297 -11.849 1.00 98.69 326 VAL A N 1
ATOM 2486 C CA . VAL A 1 326 ? -10.660 0.133 -11.131 1.00 98.69 326 VAL A CA 1
ATOM 2487 C C . VAL A 1 326 ? -11.919 -0.035 -11.994 1.00 98.69 326 VAL A C 1
ATOM 2489 O O . VAL A 1 326 ? -12.963 -0.454 -11.488 1.00 98.69 326 VAL A O 1
ATOM 2492 N N . ARG A 1 327 ? -11.841 0.228 -13.308 1.00 98.75 327 ARG A N 1
ATOM 2493 C CA . ARG A 1 327 ? -12.942 -0.074 -14.243 1.00 98.75 327 ARG A CA 1
ATOM 2494 C C . ARG A 1 327 ? -13.271 -1.565 -14.271 1.00 98.75 327 ARG A C 1
ATOM 2496 O O . ARG A 1 327 ? -14.448 -1.913 -14.294 1.00 98.75 327 ARG A O 1
ATOM 2503 N N . GLU A 1 328 ? -12.263 -2.429 -14.235 1.00 98.75 328 GLU A N 1
ATOM 2504 C CA . GLU A 1 328 ? -12.468 -3.876 -14.200 1.00 98.75 328 GLU A CA 1
ATOM 2505 C C . GLU A 1 328 ? -13.097 -4.337 -12.877 1.00 98.75 328 GLU A C 1
ATOM 2507 O O . GLU A 1 328 ? -14.039 -5.125 -12.899 1.00 98.75 328 GLU A O 1
ATOM 2512 N N . VAL A 1 329 ? -12.680 -3.779 -11.734 1.00 98.75 329 VAL A N 1
ATOM 2513 C CA . VAL A 1 329 ? -13.323 -4.026 -10.428 1.00 98.75 329 VAL A CA 1
ATOM 2514 C C . VAL A 1 329 ? -14.804 -3.638 -10.467 1.00 98.75 329 VAL A C 1
ATOM 2516 O O . VAL A 1 329 ? -15.662 -4.407 -10.032 1.00 98.75 329 VAL A O 1
ATOM 2519 N N . LYS A 1 330 ? -15.130 -2.472 -11.040 1.00 98.56 330 LYS A N 1
ATOM 2520 C CA . LYS A 1 330 ? -16.522 -2.038 -11.246 1.00 98.56 330 LYS A CA 1
ATOM 2521 C C . LYS A 1 330 ? -17.301 -3.001 -12.137 1.00 98.56 330 LYS A C 1
ATOM 2523 O O . LYS A 1 330 ? -18.425 -3.357 -11.805 1.00 98.56 330 LYS A O 1
ATOM 2528 N N . ARG A 1 331 ? -16.706 -3.437 -13.248 1.00 98.69 331 ARG A N 1
ATOM 2529 C CA . ARG A 1 331 ? -17.345 -4.325 -14.225 1.00 98.69 331 ARG A CA 1
ATOM 2530 C C . ARG A 1 331 ? -17.602 -5.727 -13.669 1.00 98.69 331 ARG A C 1
ATOM 2532 O O . ARG A 1 331 ? -18.659 -6.287 -13.930 1.00 98.69 331 ARG A O 1
ATOM 2539 N N . VAL A 1 332 ? -16.633 -6.300 -12.955 1.00 98.56 332 VAL A N 1
ATOM 2540 C CA . VAL A 1 332 ? -16.676 -7.695 -12.483 1.00 98.56 332 VAL A CA 1
ATOM 2541 C C . VAL A 1 332 ? -17.428 -7.821 -11.165 1.00 98.56 332 VAL A C 1
ATOM 2543 O O . VAL A 1 332 ? -18.216 -8.747 -11.007 1.00 98.56 332 VAL A O 1
ATOM 2546 N N . TYR A 1 333 ? -17.205 -6.895 -10.234 1.00 98.44 333 TYR A N 1
ATOM 2547 C CA . TYR A 1 333 ? -17.740 -7.001 -8.878 1.00 98.44 333 TYR A CA 1
ATOM 2548 C C . TYR A 1 333 ? -18.837 -5.982 -8.565 1.00 98.44 333 TYR A C 1
ATOM 2550 O O . TYR A 1 333 ? -19.398 -6.030 -7.482 1.00 98.44 333 TYR A O 1
ATOM 2558 N N . GLY A 1 334 ? -19.151 -5.043 -9.464 1.00 97.88 334 GLY A N 1
ATOM 2559 C CA . GLY A 1 334 ? -20.026 -3.909 -9.136 1.00 97.88 334 GLY A CA 1
ATOM 2560 C C . GLY A 1 334 ? -19.331 -2.838 -8.286 1.00 97.88 334 GLY A C 1
ATOM 2561 O O . GLY A 1 334 ? -19.991 -1.988 -7.697 1.00 97.88 334 GLY A O 1
ATOM 2562 N N . GLY A 1 335 ? -17.996 -2.868 -8.219 1.00 98.12 335 GLY A N 1
ATOM 2563 C CA . GLY A 1 335 ? -17.171 -1.943 -7.443 1.00 98.12 335 GLY A CA 1
ATOM 2564 C C . GLY A 1 335 ? -16.584 -2.589 -6.190 1.00 98.12 335 GLY A C 1
ATOM 2565 O O . GLY A 1 335 ? -16.734 -3.786 -5.950 1.00 98.12 335 GLY A O 1
ATOM 2566 N N . TRP A 1 336 ? -15.894 -1.782 -5.385 1.00 98.38 336 TRP A N 1
ATOM 2567 C CA . TRP A 1 336 ? -15.206 -2.248 -4.180 1.00 98.38 336 TRP A CA 1
ATOM 2568 C C . TRP A 1 336 ? -16.153 -2.859 -3.144 1.00 98.38 336 TRP A C 1
ATOM 2570 O O . TRP A 1 336 ? -15.864 -3.924 -2.607 1.00 98.38 336 TRP A O 1
ATOM 2580 N N . GLU A 1 337 ? -17.310 -2.236 -2.903 1.00 98.00 337 GLU A N 1
ATOM 2581 C CA . GLU A 1 337 ? -18.320 -2.781 -1.986 1.00 98.00 337 GLU A CA 1
ATOM 2582 C C . GLU A 1 337 ? -18.886 -4.109 -2.486 1.00 98.00 337 GLU A C 1
ATOM 2584 O O . GLU A 1 337 ? -19.090 -5.032 -1.702 1.00 98.00 337 GLU A O 1
ATOM 2589 N N . GLY A 1 338 ? -19.100 -4.236 -3.797 1.00 98.31 338 GLY A N 1
ATOM 2590 C CA . GLY A 1 338 ? -19.585 -5.476 -4.386 1.00 98.31 338 GLY A CA 1
ATOM 2591 C C . GLY A 1 338 ? -18.555 -6.609 -4.318 1.00 98.31 338 GLY A C 1
ATOM 2592 O O . GLY A 1 338 ? -18.940 -7.747 -4.062 1.00 98.31 338 GLY A O 1
ATOM 2593 N N . TYR A 1 339 ? -17.252 -6.309 -4.400 1.00 98.69 339 TYR A N 1
ATOM 2594 C CA . TYR A 1 339 ? -16.193 -7.284 -4.100 1.00 98.69 339 TYR A CA 1
ATOM 2595 C C . TYR A 1 339 ? -16.252 -7.730 -2.632 1.00 98.69 339 TYR A C 1
ATOM 2597 O O . TYR A 1 339 ? -16.289 -8.922 -2.341 1.00 98.69 339 TYR A O 1
ATOM 2605 N N . VAL A 1 340 ? -16.337 -6.783 -1.695 1.00 98.56 340 VAL A N 1
ATOM 2606 C CA . VAL A 1 340 ? -16.381 -7.095 -0.258 1.00 98.56 340 VAL A CA 1
ATOM 2607 C C . VAL A 1 340 ? -17.619 -7.920 0.113 1.00 98.56 340 VAL A C 1
ATOM 2609 O O . VAL A 1 340 ? -17.526 -8.851 0.911 1.00 98.56 340 VAL A O 1
ATOM 2612 N N . ARG A 1 341 ? -18.772 -7.622 -0.488 1.00 98.38 341 ARG A N 1
ATOM 2613 C CA . ARG A 1 341 ? -20.018 -8.353 -0.230 1.00 98.38 341 ARG A CA 1
ATOM 2614 C C . ARG A 1 341 ? -20.058 -9.706 -0.925 1.00 98.38 341 ARG A C 1
ATOM 2616 O O . ARG A 1 341 ? -20.381 -10.710 -0.301 1.00 98.38 341 ARG A O 1
ATOM 2623 N N . GLY A 1 342 ? -19.765 -9.717 -2.222 1.00 97.81 342 GLY A N 1
ATOM 2624 C CA . GLY A 1 342 ? -19.922 -10.891 -3.073 1.00 97.81 342 GLY A CA 1
ATOM 2625 C C . GLY A 1 342 ? -18.816 -11.924 -2.896 1.00 97.81 342 GLY A C 1
ATOM 2626 O O . GLY A 1 342 ? -19.097 -13.113 -2.982 1.00 97.81 342 GLY A O 1
ATOM 2627 N N . VAL A 1 343 ? -17.582 -11.479 -2.639 1.00 97.44 343 VAL A N 1
ATOM 2628 C CA . VAL A 1 343 ? -16.411 -12.360 -2.514 1.00 97.44 343 VAL A CA 1
ATOM 2629 C C . VAL A 1 343 ? -16.051 -12.593 -1.050 1.00 97.44 343 VAL A C 1
ATOM 2631 O O . VAL A 1 343 ? -15.934 -13.734 -0.621 1.00 97.44 343 VAL A O 1
ATOM 2634 N N . LEU A 1 344 ? -15.937 -11.529 -0.244 1.00 97.62 344 LEU A N 1
ATOM 2635 C CA . LEU A 1 344 ? -15.504 -11.668 1.158 1.00 97.62 344 LEU A CA 1
ATOM 2636 C C . LEU A 1 344 ? -16.639 -12.017 2.134 1.00 97.62 344 LEU A C 1
ATOM 2638 O O . LEU A 1 344 ? -16.372 -12.244 3.320 1.00 97.62 344 LEU A O 1
ATOM 2642 N N . GLY A 1 345 ? -17.884 -12.044 1.647 1.00 97.75 345 GLY A N 1
ATOM 2643 C CA . GLY A 1 345 ? -19.066 -12.455 2.403 1.00 97.75 345 GLY A CA 1
ATOM 2644 C C . GLY A 1 345 ? -19.513 -11.478 3.492 1.00 97.75 345 GLY A C 1
ATOM 2645 O O . GLY A 1 345 ? -20.277 -11.875 4.367 1.00 97.75 345 GLY A O 1
ATOM 2646 N N . LEU A 1 346 ? -19.047 -10.223 3.475 1.00 97.62 346 LEU A N 1
ATOM 2647 C CA . LEU A 1 346 ? -19.471 -9.217 4.456 1.00 97.62 346 LEU A CA 1
ATOM 2648 C C . LEU A 1 346 ? -20.815 -8.602 4.051 1.00 97.62 346 LEU A C 1
ATOM 2650 O O . LEU A 1 346 ? -21.044 -8.246 2.897 1.00 97.62 346 LEU A O 1
ATOM 2654 N N . SER A 1 347 ? -21.712 -8.437 5.012 1.00 97.69 347 SER A N 1
ATOM 2655 C CA . SER A 1 347 ? -23.009 -7.794 4.817 1.00 97.69 347 SER A CA 1
ATOM 2656 C C . SER A 1 347 ? -22.882 -6.295 4.520 1.00 97.69 347 SER A C 1
ATOM 2658 O O . SER A 1 347 ? -21.886 -5.647 4.838 1.00 97.69 347 SER A O 1
ATOM 2660 N N . GLU A 1 348 ? -23.941 -5.703 3.967 1.00 96.81 348 GLU A N 1
ATOM 2661 C CA . GLU A 1 348 ? -24.030 -4.251 3.752 1.00 96.81 348 GLU A CA 1
ATOM 2662 C C . GLU A 1 348 ? -23.789 -3.455 5.041 1.00 96.81 348 GLU A C 1
ATOM 2664 O O . GLU A 1 348 ? -23.023 -2.495 5.049 1.00 96.81 348 GLU A O 1
ATOM 2669 N N . GLY A 1 349 ? -24.373 -3.910 6.155 1.00 96.31 349 GLY A N 1
ATOM 2670 C CA . GLY A 1 349 ? -24.186 -3.284 7.461 1.00 96.31 349 GLY A CA 1
ATOM 2671 C C . GLY A 1 349 ? -22.743 -3.361 7.967 1.00 96.31 349 GLY A C 1
ATOM 2672 O O . GLY A 1 349 ? -22.278 -2.422 8.613 1.00 96.31 349 GLY A O 1
ATOM 2673 N N . GLU A 1 350 ? -22.018 -4.441 7.667 1.00 96.44 350 GLU A N 1
ATOM 2674 C CA . GLU A 1 350 ? -20.591 -4.571 7.984 1.00 96.44 350 GLU A CA 1
ATOM 2675 C C . GLU A 1 350 ? -19.728 -3.645 7.129 1.00 96.44 350 GLU A C 1
ATOM 2677 O O . GLU A 1 350 ? -18.858 -2.966 7.670 1.00 96.44 350 GLU A O 1
ATOM 2682 N N . VAL A 1 351 ? -19.999 -3.553 5.825 1.00 97.00 351 VAL A N 1
ATOM 2683 C CA . VAL A 1 351 ? -19.309 -2.613 4.925 1.00 97.00 351 VAL A CA 1
ATOM 2684 C C . VAL A 1 351 ? -19.483 -1.173 5.414 1.00 97.00 351 VAL A C 1
ATOM 2686 O O . VAL A 1 351 ? -18.507 -0.432 5.556 1.00 97.00 351 VAL A O 1
ATOM 2689 N N . ASP A 1 352 ? -20.710 -0.798 5.772 1.00 95.19 352 ASP A N 1
ATOM 2690 C CA . ASP A 1 352 ? -21.014 0.525 6.310 1.00 95.19 352 ASP A CA 1
ATOM 2691 C C . ASP A 1 352 ? -20.298 0.799 7.643 1.00 95.19 352 ASP A C 1
ATOM 2693 O O . ASP A 1 352 ? -19.789 1.906 7.865 1.00 95.19 352 ASP A O 1
ATOM 2697 N N . ARG A 1 353 ? -20.239 -0.205 8.534 1.00 94.25 353 ARG A N 1
ATOM 2698 C CA . ARG A 1 353 ? -19.488 -0.137 9.799 1.00 94.25 353 ARG A CA 1
ATOM 2699 C C . ARG A 1 353 ? -17.993 0.037 9.559 1.00 94.25 353 ARG A C 1
ATOM 2701 O O . ARG A 1 353 ? -17.408 0.928 10.168 1.00 94.25 353 ARG A O 1
ATOM 2708 N N . ILE A 1 354 ? -17.392 -0.737 8.655 1.00 96.00 354 ILE A N 1
ATOM 2709 C CA . ILE A 1 354 ? -15.976 -0.605 8.279 1.00 96.00 354 ILE A CA 1
ATOM 2710 C C . ILE A 1 354 ? -15.692 0.820 7.815 1.00 96.00 354 ILE A C 1
ATOM 2712 O O . ILE A 1 354 ? -14.769 1.456 8.319 1.00 96.00 354 ILE A O 1
ATOM 2716 N N . GLY A 1 355 ? -16.523 1.362 6.920 1.00 95.38 355 GLY A N 1
ATOM 2717 C CA . GLY A 1 355 ? -16.384 2.744 6.478 1.00 95.38 355 GLY A CA 1
ATOM 2718 C C . GLY A 1 355 ? -16.413 3.736 7.648 1.00 95.38 355 GLY A C 1
ATOM 2719 O O . GLY A 1 355 ? -15.611 4.667 7.683 1.00 95.38 355 GLY A O 1
ATOM 2720 N N . ARG A 1 356 ? -17.325 3.566 8.620 1.00 93.69 356 ARG A N 1
ATOM 2721 C CA . ARG A 1 356 ? -17.409 4.443 9.811 1.00 93.69 356 ARG A CA 1
ATOM 2722 C C . ARG A 1 356 ? -16.166 4.340 10.693 1.00 93.69 356 ARG A C 1
ATOM 2724 O O . ARG A 1 356 ? -15.585 5.365 11.037 1.00 93.69 356 ARG A O 1
ATOM 2731 N N . VAL A 1 357 ? -15.701 3.121 10.963 1.00 94.44 357 VAL A N 1
ATOM 2732 C CA . VAL A 1 357 ? -14.463 2.864 11.717 1.00 94.44 357 VAL A CA 1
ATOM 2733 C C . VAL A 1 357 ? -13.266 3.545 11.056 1.00 94.44 357 VAL A C 1
ATOM 2735 O O . VAL A 1 357 ? -12.487 4.218 11.737 1.00 94.44 357 VAL A O 1
ATOM 2738 N N . LEU A 1 358 ? -13.147 3.417 9.730 1.00 95.81 358 LEU A N 1
ATOM 2739 C CA . LEU A 1 358 ? -12.094 4.061 8.952 1.00 95.81 358 LEU A CA 1
ATOM 2740 C C . LEU A 1 358 ? -12.140 5.581 9.108 1.00 95.81 358 LEU A C 1
ATOM 2742 O O . LEU A 1 358 ? -11.101 6.181 9.345 1.00 95.81 358 LEU A O 1
ATOM 2746 N N . ARG A 1 359 ? -13.325 6.195 9.058 1.00 94.38 359 ARG A N 1
ATOM 2747 C CA . ARG A 1 359 ? -13.519 7.648 9.212 1.00 94.38 359 ARG A CA 1
ATOM 2748 C C . ARG A 1 359 ? -13.458 8.160 10.658 1.00 94.38 359 ARG A C 1
ATOM 2750 O O . ARG A 1 359 ? -13.418 9.373 10.877 1.00 94.38 359 ARG A O 1
ATOM 2757 N N . GLY A 1 360 ? -13.448 7.264 11.646 1.00 90.75 360 GLY A N 1
ATOM 2758 C CA . GLY A 1 360 ? -13.533 7.619 13.066 1.00 90.75 360 GLY A CA 1
ATOM 2759 C C . GLY A 1 360 ? -14.891 8.211 13.447 1.00 90.75 360 GLY A C 1
ATOM 2760 O O . GLY A 1 360 ? -14.935 9.273 14.077 1.00 90.75 360 GLY A O 1
ATOM 2761 N N . GLU A 1 361 ? -15.962 7.560 12.991 1.00 88.06 361 GLU A N 1
ATOM 2762 C CA . GLU A 1 361 ? -17.375 7.871 13.268 1.00 88.06 361 GLU A CA 1
ATOM 2763 C C . GLU A 1 361 ? -18.000 6.903 14.272 1.00 88.06 361 GLU A C 1
ATOM 2765 O O . GLU A 1 361 ? -17.664 5.695 14.218 1.00 88.06 361 GLU A O 1
#

InterPro domains:
  IPR000387 Tyrosine-specific protein phosphatases domain [PS50056] (220-294)
  IPR016130 Protein-tyrosine phosphatase, active site [PS00383] (248-258)
  IPR026893 Tyrosine/serine-protein phosphatase IphP-type [PF13350] (99-356)
  IPR029021 Protein-tyrosine phosphatase-like [G3DSA:3.90.190.10] (98-359)
  IPR029021 Protein-tyrosine phosphatase-like [SSF52799] (99-356)